Protein AF-A0A7C4YKP4-F1 (afdb_monomer_lite)

Structure (mmCIF, N/CA/C/O backbone):
data_AF-A0A7C4YKP4-F1
#
_entry.id   AF-A0A7C4YKP4-F1
#
loop_
_atom_site.group_PDB
_atom_site.id
_atom_site.type_symbol
_atom_site.label_atom_id
_atom_site.label_alt_id
_atom_site.label_comp_id
_atom_site.label_asym_id
_atom_site.label_entity_id
_atom_site.label_seq_id
_atom_site.pdbx_PDB_ins_code
_atom_site.Cartn_x
_atom_site.Cartn_y
_atom_site.Cartn_z
_atom_site.occupancy
_atom_site.B_iso_or_equiv
_atom_site.auth_seq_id
_atom_site.auth_comp_id
_atom_site.auth_asym_id
_atom_site.auth_atom_id
_atom_site.pdbx_PDB_model_num
ATOM 1 N N . MET A 1 1 ? -7.866 4.141 16.214 1.00 95.81 1 MET A N 1
ATOM 2 C CA . MET A 1 1 ? -6.811 3.166 15.803 1.00 95.81 1 MET A CA 1
ATOM 3 C C . MET A 1 1 ? -5.454 3.681 16.275 1.00 95.81 1 MET A C 1
ATOM 5 O O . MET A 1 1 ? -5.316 4.892 16.332 1.00 95.81 1 MET A O 1
ATOM 9 N N . GLN A 1 2 ? -4.471 2.840 16.615 1.00 97.44 2 GLN A N 1
ATOM 10 C CA . GLN A 1 2 ? -3.091 3.310 16.854 1.00 97.44 2 GLN A CA 1
ATOM 11 C C . GLN A 1 2 ? -2.272 3.231 15.560 1.00 97.44 2 GLN A C 1
ATOM 13 O O . GLN A 1 2 ? -2.497 2.343 14.735 1.00 97.44 2 GLN A O 1
ATOM 18 N N . TRP A 1 3 ? -1.341 4.162 15.361 1.00 98.06 3 TRP A N 1
ATOM 19 C CA . TRP A 1 3 ? -0.420 4.132 14.228 1.00 98.06 3 TRP A CA 1
ATOM 20 C C . TRP A 1 3 ? 0.921 4.770 14.572 1.00 98.06 3 TRP A C 1
ATOM 22 O O . TRP A 1 3 ? 1.048 5.578 15.491 1.00 98.06 3 TRP A O 1
ATOM 32 N N . SER A 1 4 ? 1.910 4.423 13.762 1.00 97.62 4 SER A N 1
ATOM 33 C CA . SER A 1 4 ? 3.217 5.063 13.691 1.00 97.62 4 SER A CA 1
ATOM 34 C C . SER A 1 4 ? 3.527 5.424 12.234 1.00 97.62 4 SER A C 1
ATOM 36 O O . SER A 1 4 ? 2.686 5.262 11.347 1.00 97.62 4 SER A O 1
ATOM 38 N N . CYS A 1 5 ? 4.721 5.953 11.967 1.00 98.25 5 CYS A N 1
ATOM 39 C CA . CYS A 1 5 ? 5.203 6.191 10.610 1.00 98.25 5 CYS A CA 1
ATOM 40 C C . CYS A 1 5 ? 6.390 5.279 10.299 1.00 98.25 5 CYS A C 1
ATOM 42 O O . CYS A 1 5 ? 7.234 5.024 11.160 1.00 98.25 5 CYS A O 1
ATOM 44 N N . ASP A 1 6 ? 6.485 4.817 9.054 1.00 98.00 6 ASP A N 1
ATOM 45 C CA . ASP A 1 6 ? 7.705 4.195 8.555 1.00 98.00 6 ASP A CA 1
ATOM 46 C C . ASP A 1 6 ? 8.830 5.238 8.400 1.00 98.00 6 ASP A C 1
ATOM 48 O O . ASP A 1 6 ? 8.627 6.449 8.541 1.00 98.00 6 ASP A O 1
ATOM 52 N N . ARG A 1 7 ? 10.044 4.791 8.054 1.00 97.31 7 ARG A N 1
ATOM 53 C CA . ARG A 1 7 ? 11.186 5.703 7.841 1.00 97.31 7 ARG A CA 1
ATOM 54 C C . ARG A 1 7 ? 10.997 6.683 6.673 1.00 97.31 7 ARG A C 1
ATOM 56 O O . ARG A 1 7 ? 11.810 7.589 6.492 1.00 97.31 7 ARG A O 1
ATOM 63 N N . THR A 1 8 ? 9.967 6.498 5.848 1.00 97.56 8 THR A N 1
ATOM 64 C CA . THR A 1 8 ? 9.598 7.420 4.768 1.00 97.56 8 THR A CA 1
ATOM 65 C C . THR A 1 8 ? 8.534 8.440 5.185 1.00 97.56 8 THR A C 1
ATOM 67 O O . THR A 1 8 ? 8.239 9.354 4.413 1.00 97.56 8 THR A O 1
ATOM 70 N N . GLY A 1 9 ? 8.022 8.336 6.416 1.00 98.06 9 GLY A N 1
ATOM 71 C CA . GLY A 1 9 ? 6.981 9.190 6.982 1.00 98.06 9 GLY A CA 1
ATOM 72 C C . GLY A 1 9 ? 5.574 8.803 6.527 1.00 98.06 9 GLY A C 1
ATOM 73 O O . GLY A 1 9 ? 4.697 9.663 6.474 1.00 98.06 9 GLY A O 1
ATOM 74 N N . PHE A 1 10 ? 5.352 7.549 6.130 1.00 98.44 10 PHE A N 1
ATOM 75 C CA . PHE A 1 10 ? 4.025 7.056 5.771 1.00 98.44 10 PHE A CA 1
ATOM 76 C C . PHE A 1 10 ? 3.409 6.203 6.881 1.00 98.44 10 PHE A C 1
ATOM 78 O O . PHE A 1 10 ? 4.134 5.492 7.577 1.00 98.44 10 PHE A O 1
ATOM 85 N N . PRO A 1 11 ? 2.075 6.256 7.044 1.00 98.50 11 PRO A N 1
ATOM 86 C CA . PRO A 1 11 ? 1.408 5.674 8.197 1.00 98.50 11 PRO A CA 1
ATOM 87 C C . PRO A 1 11 ? 1.410 4.145 8.167 1.00 98.50 11 PRO A C 1
ATOM 89 O O . PRO A 1 11 ? 1.108 3.507 7.151 1.00 98.50 11 PRO A O 1
ATOM 92 N N . VAL A 1 12 ? 1.687 3.576 9.334 1.00 98.69 12 VAL A N 1
ATOM 93 C CA . VAL A 1 12 ? 1.668 2.148 9.631 1.00 98.69 12 VAL A CA 1
ATOM 94 C C . VAL A 1 12 ? 0.689 1.928 10.777 1.00 98.69 12 VAL A C 1
ATOM 96 O O . VAL A 1 12 ? 0.923 2.383 11.892 1.00 98.69 12 VAL A O 1
ATOM 99 N N . LEU A 1 13 ? -0.426 1.259 10.495 1.00 98.69 13 LEU A N 1
ATOM 100 C CA . LEU A 1 13 ? -1.463 0.960 11.479 1.00 98.69 13 LEU A CA 1
ATOM 101 C C . LEU A 1 13 ? -1.030 -0.190 12.376 1.00 98.69 13 LEU A C 1
ATOM 103 O O . LEU A 1 13 ? -0.532 -1.196 11.875 1.00 98.69 13 LEU A O 1
ATOM 107 N N . GLU A 1 14 ? -1.290 -0.076 13.671 1.00 98.50 14 GLU A N 1
ATOM 108 C CA . GLU A 1 14 ? -0.999 -1.110 14.660 1.00 98.50 14 GLU A CA 1
ATOM 109 C C . GLU A 1 14 ? -2.284 -1.866 15.012 1.00 98.50 14 GLU A C 1
ATOM 111 O O . GLU A 1 14 ? -3.251 -1.304 15.523 1.00 98.50 14 GLU A O 1
ATOM 116 N N . LEU A 1 15 ? -2.301 -3.161 14.698 1.00 98.31 15 LEU A N 1
ATOM 117 C CA . LEU A 1 15 ? -3.418 -4.075 14.915 1.00 98.31 15 LEU A CA 1
ATOM 118 C C . LEU A 1 15 ? -3.051 -5.038 16.040 1.00 98.31 15 LEU A C 1
ATOM 120 O O . LEU A 1 15 ? -2.599 -6.160 15.793 1.00 98.31 15 LEU A O 1
ATOM 124 N N . SER A 1 16 ? -3.245 -4.589 17.280 1.00 97.50 16 SER A N 1
ATOM 125 C CA . SER A 1 16 ? -2.855 -5.320 18.494 1.00 97.50 16 SER A CA 1
ATOM 126 C C . SER A 1 16 ? -3.446 -6.732 18.553 1.00 97.50 16 SER A C 1
ATOM 128 O O . SER A 1 16 ? -2.725 -7.679 18.858 1.00 97.50 16 SER A O 1
ATOM 130 N N . GLU A 1 17 ? -4.708 -6.898 18.145 1.00 97.50 17 GLU A N 1
ATOM 131 C CA . GLU A 1 17 ? -5.395 -8.201 18.076 1.00 97.50 17 GLU A CA 1
ATOM 132 C C . GLU A 1 17 ? -4.707 -9.202 17.136 1.00 97.50 17 GLU A C 1
ATOM 134 O O . GLU A 1 17 ? -4.760 -10.412 17.344 1.00 97.50 17 GLU A O 1
ATOM 139 N N . LEU A 1 18 ? -4.038 -8.702 16.093 1.00 98.06 18 LEU A N 1
ATOM 140 C CA . LEU A 1 18 ? -3.292 -9.523 15.140 1.00 98.06 18 LEU A CA 1
ATOM 141 C C . LEU A 1 18 ? -1.795 -9.586 15.463 1.00 98.06 18 LEU A C 1
ATOM 143 O O . LEU A 1 18 ? -1.070 -10.311 14.785 1.00 98.06 18 LEU A O 1
ATOM 147 N N . ARG A 1 19 ? -1.322 -8.819 16.457 1.00 98.06 19 ARG A N 1
ATOM 148 C CA . ARG A 1 19 ? 0.105 -8.580 16.741 1.00 98.06 19 ARG A CA 1
ATOM 149 C C . ARG A 1 19 ? 0.883 -8.153 15.490 1.00 98.06 19 ARG A C 1
ATOM 151 O O . ARG A 1 19 ? 2.017 -8.576 15.264 1.00 98.06 19 ARG A O 1
ATOM 158 N N . LEU A 1 20 ? 0.253 -7.325 14.656 1.00 98.12 20 LEU A N 1
ATOM 159 C CA . LEU A 1 20 ? 0.797 -6.872 13.378 1.00 98.12 20 LEU A CA 1
ATOM 160 C C . LEU A 1 20 ? 0.671 -5.359 13.229 1.00 98.12 20 LEU A C 1
ATOM 162 O O . LEU A 1 20 ? -0.361 -4.772 13.523 1.00 98.12 20 LEU A O 1
ATOM 166 N N . ALA A 1 21 ? 1.712 -4.755 12.682 1.00 98.50 21 ALA A N 1
ATOM 167 C CA . ALA A 1 21 ? 1.704 -3.444 12.068 1.00 98.50 21 ALA A CA 1
ATOM 168 C C . ALA A 1 21 ? 1.554 -3.601 10.545 1.00 98.50 21 ALA A C 1
ATOM 170 O O . ALA A 1 21 ? 2.167 -4.496 9.961 1.00 98.50 21 ALA A O 1
ATOM 171 N N . VAL A 1 22 ? 0.770 -2.749 9.883 1.00 98.81 22 VAL A N 1
ATOM 172 C CA . VAL A 1 22 ? 0.543 -2.792 8.428 1.00 98.81 22 VAL A CA 1
ATOM 173 C C . VAL A 1 22 ? 0.557 -1.395 7.823 1.00 98.81 22 VAL A C 1
ATOM 175 O O . VAL A 1 22 ? -0.040 -0.473 8.370 1.00 98.81 22 VAL A O 1
ATOM 178 N N . HIS A 1 23 ? 1.219 -1.220 6.679 1.00 98.75 23 HIS A N 1
ATOM 179 C CA . HIS A 1 23 ? 1.130 0.037 5.931 1.00 98.75 23 HIS A CA 1
ATOM 180 C C . HIS A 1 23 ? -0.330 0.353 5.592 1.00 98.75 23 HIS A C 1
ATOM 182 O O . HIS A 1 23 ? -1.050 -0.510 5.078 1.00 98.75 23 HIS A O 1
ATOM 188 N N . LEU A 1 24 ? -0.753 1.594 5.857 1.00 98.69 24 LEU A N 1
ATOM 189 C CA . LEU A 1 24 ? -2.122 2.025 5.576 1.00 98.69 24 LEU A CA 1
ATOM 190 C C . LEU A 1 24 ? -2.448 1.838 4.089 1.00 98.69 24 LEU A C 1
ATOM 192 O O . LEU A 1 24 ? -3.444 1.209 3.759 1.00 98.69 24 LEU A O 1
ATOM 196 N N . TRP A 1 25 ? -1.575 2.297 3.193 1.00 98.50 25 TRP A N 1
ATOM 197 C CA . TRP A 1 25 ? -1.739 2.145 1.744 1.00 98.50 25 TRP A CA 1
ATOM 198 C C . TRP A 1 25 ? -0.715 1.168 1.155 1.00 98.50 25 TRP A C 1
ATOM 200 O O . TRP A 1 25 ? 0.324 0.913 1.776 1.00 98.50 25 TRP A O 1
ATOM 210 N N . PRO A 1 26 ? -0.949 0.664 -0.072 1.00 98.44 26 PRO A N 1
ATOM 211 C CA . PRO A 1 26 ? 0.128 0.129 -0.894 1.00 98.44 26 PRO A CA 1
ATOM 212 C C . PRO A 1 26 ? 1.290 1.119 -0.992 1.00 98.44 26 PRO A C 1
ATOM 214 O O . PRO A 1 26 ? 1.094 2.334 -0.921 1.00 98.44 26 PRO A O 1
ATOM 217 N N . VAL A 1 27 ? 2.502 0.599 -1.169 1.00 98.38 27 VAL A N 1
ATOM 218 C CA . VAL A 1 27 ? 3.712 1.418 -1.239 1.00 98.38 27 VAL A CA 1
ATOM 219 C C . VAL A 1 27 ? 3.578 2.458 -2.352 1.00 98.38 27 VAL A C 1
ATOM 221 O O . VAL A 1 27 ? 3.305 2.128 -3.506 1.00 98.38 27 VAL A O 1
ATOM 224 N N . CYS A 1 28 ? 3.755 3.733 -2.013 1.00 97.44 28 CYS A N 1
ATOM 225 C CA . CYS A 1 28 ? 3.621 4.830 -2.972 1.00 97.44 28 CYS A CA 1
ATOM 226 C C . CYS A 1 28 ? 4.927 5.076 -3.738 1.00 97.44 28 CYS A C 1
ATOM 228 O O . CYS A 1 28 ? 6.016 4.879 -3.200 1.00 97.44 28 CYS A O 1
ATOM 230 N N . LYS A 1 29 ? 4.844 5.589 -4.973 1.00 95.75 29 LYS A N 1
ATOM 231 C CA . LYS A 1 29 ? 6.022 5.938 -5.790 1.00 95.75 29 LYS A CA 1
ATOM 232 C C . LYS A 1 29 ? 7.022 6.825 -5.033 1.00 95.75 29 LYS A C 1
ATOM 234 O O . LYS A 1 29 ? 8.184 6.441 -5.005 1.00 95.75 29 LYS A O 1
ATOM 239 N N . PRO A 1 30 ? 6.619 7.893 -4.310 1.00 95.12 30 PRO A N 1
ATOM 240 C CA . PRO A 1 30 ? 7.572 8.686 -3.531 1.00 95.12 30 PRO A CA 1
ATOM 241 C C . PRO A 1 30 ? 8.220 7.941 -2.356 1.00 95.12 30 PRO A C 1
ATOM 243 O O . PRO A 1 30 ? 9.328 8.293 -1.963 1.00 95.12 30 PRO A O 1
ATOM 246 N N . GLN A 1 31 ? 7.557 6.929 -1.776 1.00 95.81 31 GLN A N 1
ATOM 247 C CA . GLN A 1 31 ? 8.210 6.059 -0.785 1.00 95.81 31 GLN A CA 1
ATOM 248 C C . GLN A 1 31 ? 9.317 5.251 -1.462 1.00 95.81 31 GLN A C 1
ATOM 250 O O . GLN A 1 31 ? 10.438 5.184 -0.968 1.00 95.81 31 GLN A O 1
ATOM 255 N N . PHE A 1 32 ? 8.994 4.661 -2.614 1.00 95.62 32 PHE A N 1
ATOM 256 C CA . PHE A 1 32 ? 9.900 3.807 -3.368 1.00 95.62 32 PHE A CA 1
ATOM 257 C C . PHE A 1 32 ? 11.074 4.588 -3.974 1.00 95.62 32 PHE A C 1
ATOM 259 O O . PHE A 1 32 ? 12.200 4.110 -3.988 1.00 95.62 32 PHE A O 1
ATOM 266 N N . GLU A 1 33 ? 10.855 5.825 -4.411 1.00 94.25 33 GLU A N 1
ATOM 267 C CA . GLU A 1 33 ? 11.907 6.704 -4.936 1.00 94.25 33 GLU A CA 1
ATOM 268 C C . GLU A 1 33 ? 12.978 7.030 -3.887 1.00 94.25 33 GLU A C 1
ATOM 270 O O . GLU A 1 33 ? 14.145 7.173 -4.240 1.00 94.25 33 GLU A O 1
ATOM 275 N N . ARG A 1 34 ? 12.629 7.067 -2.593 1.00 94.88 34 ARG A N 1
ATOM 276 C CA . ARG A 1 34 ? 13.631 7.190 -1.520 1.00 94.88 34 ARG A CA 1
ATOM 277 C C . ARG A 1 34 ? 14.539 5.967 -1.431 1.00 94.88 34 ARG A C 1
ATOM 279 O O . ARG A 1 34 ? 15.720 6.129 -1.162 1.00 94.88 34 ARG A O 1
ATOM 286 N N . TYR A 1 35 ? 14.002 4.773 -1.677 1.00 94.81 35 TYR A N 1
ATOM 287 C CA . TYR A 1 35 ? 14.803 3.552 -1.775 1.00 94.81 35 TYR A CA 1
ATOM 288 C C . TYR A 1 35 ? 15.716 3.574 -3.007 1.00 94.81 35 TYR A C 1
ATOM 290 O O . TYR A 1 35 ? 16.870 3.168 -2.924 1.00 94.81 35 TYR A O 1
ATOM 298 N N . LEU A 1 36 ? 15.228 4.094 -4.137 1.00 93.00 36 LEU A N 1
ATOM 299 C CA . LEU A 1 36 ? 16.025 4.226 -5.362 1.00 93.00 36 LEU A CA 1
ATOM 300 C C . LEU A 1 36 ? 17.167 5.237 -5.244 1.00 93.00 36 LEU A C 1
ATOM 302 O O . LEU A 1 36 ? 18.173 5.083 -5.925 1.00 93.00 36 LEU A O 1
ATOM 306 N N . ALA A 1 37 ? 17.017 6.251 -4.392 1.00 93.25 37 ALA A N 1
ATOM 307 C CA . ALA A 1 37 ? 18.052 7.250 -4.144 1.00 93.25 37 ALA A CA 1
ATOM 308 C C . ALA A 1 37 ? 19.245 6.712 -3.326 1.00 93.25 37 ALA A C 1
ATOM 310 O O . ALA A 1 37 ? 20.231 7.425 -3.147 1.00 93.25 37 ALA A O 1
ATOM 311 N N . GLU A 1 38 ? 19.169 5.481 -2.811 1.00 91.44 38 GLU A N 1
ATOM 312 C CA . GLU A 1 38 ? 20.273 4.852 -2.087 1.00 91.44 38 GLU A CA 1
ATOM 313 C C . GLU A 1 38 ? 21.372 4.369 -3.049 1.00 91.44 38 GLU A C 1
ATOM 315 O O . GLU A 1 38 ? 21.059 3.841 -4.119 1.00 91.44 38 GLU A O 1
ATOM 320 N N . PRO A 1 39 ? 22.660 4.422 -2.655 1.00 87.12 39 PRO A N 1
ATOM 321 C CA . PRO A 1 39 ? 23.782 4.034 -3.520 1.00 87.12 39 PRO A CA 1
ATOM 322 C C . PRO A 1 39 ? 23.706 2.612 -4.102 1.00 87.12 39 PRO A C 1
ATOM 324 O O . PRO A 1 39 ? 24.273 2.348 -5.156 1.00 87.12 39 PRO A O 1
ATOM 327 N N . ASN A 1 40 ? 23.010 1.698 -3.419 1.00 83.00 40 ASN A N 1
ATOM 328 C CA . ASN A 1 40 ? 22.870 0.288 -3.802 1.00 83.00 40 ASN A CA 1
ATOM 329 C C . ASN A 1 40 ? 21.469 -0.045 -4.353 1.00 83.00 40 ASN A C 1
ATOM 331 O O . ASN A 1 40 ? 21.019 -1.191 -4.259 1.00 83.00 40 ASN A O 1
ATOM 335 N N . GLY A 1 41 ? 20.743 0.955 -4.860 1.00 84.00 41 GLY A N 1
ATOM 336 C CA . GLY A 1 41 ? 19.462 0.752 -5.529 1.00 84.00 41 GLY A CA 1
ATOM 337 C C . GLY A 1 41 ? 19.591 -0.055 -6.834 1.00 84.00 41 GLY A C 1
ATOM 338 O O . GLY A 1 41 ? 20.688 -0.251 -7.354 1.00 84.00 41 GLY A O 1
ATOM 339 N N . PRO A 1 42 ? 18.470 -0.516 -7.412 1.00 84.38 42 PRO A N 1
ATOM 340 C CA . PRO A 1 42 ? 18.454 -1.311 -8.645 1.00 84.38 42 PRO A CA 1
ATOM 341 C C . PRO A 1 42 ? 18.895 -0.551 -9.918 1.00 84.38 42 PRO A C 1
ATOM 343 O O . PRO A 1 42 ? 19.026 -1.170 -10.973 1.00 84.38 42 PRO A O 1
ATOM 346 N N . GLY A 1 43 ? 19.145 0.761 -9.827 1.00 87.75 43 GLY A N 1
ATOM 347 C CA . GLY A 1 43 ? 19.670 1.601 -10.910 1.00 87.75 43 GLY A CA 1
ATOM 348 C C . GLY A 1 43 ? 18.617 2.138 -11.889 1.00 87.75 43 GLY A C 1
ATOM 349 O O . GLY A 1 43 ? 17.450 1.739 -11.874 1.00 87.75 43 GLY A O 1
ATOM 350 N N . ASP A 1 44 ? 19.047 3.052 -12.762 1.00 88.62 44 ASP A N 1
ATOM 351 C CA . ASP A 1 44 ? 18.160 3.811 -13.655 1.00 88.62 44 ASP A CA 1
ATOM 352 C C . ASP A 1 44 ? 17.478 2.935 -14.711 1.00 88.62 44 ASP A C 1
ATOM 354 O O . ASP A 1 44 ? 16.269 3.032 -14.902 1.00 88.62 44 ASP A O 1
ATOM 358 N N . THR A 1 45 ? 18.207 2.003 -15.336 1.00 92.44 45 THR A N 1
ATOM 359 C CA . THR A 1 45 ? 17.645 1.097 -16.356 1.00 92.44 45 THR A CA 1
ATOM 360 C C . THR A 1 45 ? 16.494 0.254 -15.806 1.00 92.44 45 THR A C 1
ATOM 362 O O . THR A 1 45 ? 15.489 0.031 -16.481 1.00 92.44 45 THR A O 1
ATOM 365 N N . TRP A 1 46 ? 16.616 -0.215 -14.563 1.00 93.81 46 TRP A N 1
ATOM 366 C CA . TRP A 1 46 ? 15.535 -0.934 -13.894 1.00 93.81 46 TRP A CA 1
ATOM 367 C C . TRP A 1 46 ? 14.307 -0.038 -13.715 1.00 93.81 46 TRP A C 1
ATOM 369 O O . TRP A 1 46 ? 13.170 -0.466 -13.934 1.00 93.81 46 TRP A O 1
ATOM 379 N N . TYR A 1 47 ? 14.536 1.218 -13.342 1.00 90.69 47 TYR A N 1
ATOM 380 C CA . TYR A 1 47 ? 13.466 2.162 -13.085 1.00 90.69 47 TYR A CA 1
ATOM 381 C C . TYR A 1 47 ? 12.750 2.589 -14.369 1.00 90.69 47 TYR A C 1
ATOM 383 O O . TYR A 1 47 ? 11.523 2.650 -14.392 1.00 90.69 47 TYR A O 1
ATOM 391 N N . GLU A 1 48 ? 13.478 2.773 -15.467 1.00 92.88 48 GLU A N 1
ATOM 392 C CA . GLU A 1 48 ? 12.907 3.009 -16.795 1.00 92.88 48 GLU A CA 1
ATOM 393 C C . GLU A 1 48 ? 11.970 1.872 -17.226 1.00 92.88 48 GLU A C 1
ATOM 395 O O . GLU A 1 48 ? 10.862 2.132 -17.697 1.00 92.88 48 GLU A O 1
ATOM 400 N N . GLN A 1 49 ? 12.350 0.609 -16.993 1.00 94.69 49 GLN A N 1
ATOM 401 C CA . GLN A 1 49 ? 11.483 -0.544 -17.275 1.00 94.69 49 GLN A CA 1
ATOM 402 C C . GLN A 1 49 ? 10.199 -0.527 -16.440 1.00 94.69 49 GLN A C 1
ATOM 404 O O . GLN A 1 49 ? 9.135 -0.923 -16.921 1.00 94.69 49 GLN A O 1
ATOM 409 N N . LEU A 1 50 ? 10.287 -0.089 -15.182 1.00 94.44 50 LEU A N 1
ATOM 410 C CA . LEU A 1 50 ? 9.118 0.072 -14.327 1.00 94.44 50 LEU A CA 1
ATOM 411 C C . LEU A 1 50 ? 8.203 1.186 -14.859 1.00 94.44 50 LEU A C 1
ATOM 413 O O . LEU A 1 50 ? 6.993 0.985 -14.982 1.00 94.44 50 LEU A O 1
ATOM 417 N N . LEU A 1 51 ? 8.776 2.337 -15.222 1.00 93.81 51 LEU A N 1
ATOM 418 C CA . LEU A 1 51 ? 8.036 3.490 -15.737 1.00 93.81 51 LEU A CA 1
ATOM 419 C C . LEU A 1 51 ? 7.416 3.247 -17.114 1.00 93.81 51 LEU A C 1
ATOM 421 O O . LEU A 1 51 ? 6.350 3.794 -17.389 1.00 93.81 51 LEU A O 1
ATOM 425 N N . ALA A 1 52 ? 8.016 2.392 -17.943 1.00 95.69 52 ALA A N 1
ATOM 426 C CA . ALA A 1 52 ? 7.427 1.959 -19.208 1.00 95.69 52 ALA A CA 1
ATOM 427 C C . ALA A 1 52 ? 6.091 1.214 -19.010 1.00 95.69 52 ALA A C 1
ATOM 429 O O . ALA A 1 52 ? 5.221 1.252 -19.877 1.00 95.69 52 ALA A O 1
ATOM 430 N N . VAL A 1 53 ? 5.910 0.551 -17.862 1.00 95.38 53 VAL A N 1
ATOM 431 C CA . VAL A 1 53 ? 4.688 -0.195 -17.520 1.00 95.38 53 VAL A CA 1
ATOM 432 C C . VAL A 1 53 ? 3.713 0.653 -16.706 1.00 95.38 53 VAL A C 1
ATOM 434 O O . VAL A 1 53 ? 2.498 0.565 -16.903 1.00 95.38 53 VAL A O 1
ATOM 437 N N . TRP A 1 54 ? 4.230 1.466 -15.784 1.00 96.00 54 TRP A N 1
ATOM 438 C CA . TRP A 1 54 ? 3.430 2.315 -14.907 1.00 96.00 54 TRP A CA 1
ATOM 439 C C . TRP A 1 54 ? 4.043 3.719 -14.767 1.00 96.00 54 TRP A C 1
ATOM 441 O O . TRP A 1 54 ? 4.767 3.984 -13.800 1.00 96.00 54 TRP A O 1
ATOM 451 N N . PRO A 1 55 ? 3.749 4.634 -15.716 1.00 94.69 55 PRO A N 1
ATOM 452 C CA . PRO A 1 55 ? 4.384 5.948 -15.795 1.00 94.69 55 PRO A CA 1
ATOM 453 C C . PRO A 1 55 ? 4.237 6.787 -14.526 1.00 94.69 55 PRO A C 1
ATOM 455 O O . PRO A 1 55 ? 3.291 6.637 -13.744 1.00 94.69 55 PRO A O 1
ATOM 458 N N . ARG A 1 56 ? 5.171 7.718 -14.319 1.00 93.06 56 ARG A N 1
ATOM 459 C CA . ARG A 1 56 ? 5.079 8.714 -13.244 1.00 93.06 56 ARG A CA 1
ATOM 460 C C . ARG A 1 56 ? 3.826 9.569 -13.421 1.00 93.06 56 ARG A C 1
ATOM 462 O O . ARG A 1 56 ? 3.515 10.010 -14.522 1.00 93.06 56 ARG A O 1
ATOM 469 N N . ALA A 1 57 ? 3.164 9.851 -12.308 1.00 92.06 57 ALA A N 1
ATOM 470 C CA . ALA A 1 57 ? 2.097 10.833 -12.240 1.00 92.06 57 ALA A CA 1
ATOM 471 C C . ALA A 1 57 ? 2.426 11.835 -11.134 1.00 92.06 57 ALA A C 1
ATOM 473 O O . ALA A 1 57 ? 2.884 11.454 -10.055 1.00 92.06 57 ALA A O 1
ATOM 474 N N . SER A 1 58 ? 2.208 13.120 -11.406 1.00 91.62 58 SER A N 1
ATOM 475 C CA . SER A 1 58 ? 2.371 14.162 -10.395 1.00 91.62 58 SER A CA 1
ATOM 476 C C . S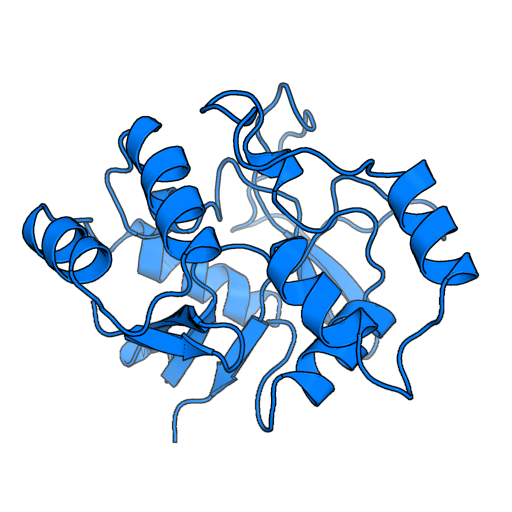ER A 1 58 ? 1.266 14.036 -9.351 1.00 91.62 58 SER A C 1
ATOM 478 O O . SER A 1 58 ? 0.092 14.102 -9.706 1.00 91.62 58 SER A O 1
ATOM 480 N N . LEU A 1 59 ? 1.625 13.937 -8.065 1.00 88.69 59 LEU A N 1
ATOM 481 C CA . LEU A 1 59 ? 0.661 13.917 -6.952 1.00 88.69 59 LEU A CA 1
ATOM 482 C C . LEU A 1 59 ? -0.265 15.146 -6.919 1.00 88.69 59 LEU A C 1
ATOM 484 O O . LEU A 1 59 ? -1.348 15.091 -6.333 1.00 88.69 59 LEU A O 1
ATOM 488 N N . MET A 1 60 ? 0.161 16.260 -7.520 1.00 90.00 60 MET A N 1
ATOM 489 C CA . MET A 1 60 ? -0.647 17.477 -7.617 1.00 90.00 60 MET A CA 1
ATOM 490 C C . MET A 1 60 ? -1.783 17.343 -8.635 1.00 90.00 60 MET A C 1
ATOM 492 O O . MET A 1 60 ? -2.809 17.991 -8.469 1.00 90.00 60 MET A O 1
ATOM 496 N N . ASN A 1 61 ? -1.615 16.475 -9.635 1.00 93.12 61 ASN A N 1
ATOM 497 C CA . ASN A 1 61 ? -2.573 16.268 -10.722 1.00 93.12 61 ASN A CA 1
ATOM 498 C C . ASN A 1 61 ? -3.472 15.048 -10.489 1.00 93.12 61 ASN A C 1
ATOM 500 O O . ASN A 1 61 ? -4.303 14.742 -11.335 1.00 93.12 61 ASN A O 1
ATOM 504 N N . LEU A 1 62 ? -3.273 14.320 -9.386 1.00 93.88 62 LEU A N 1
ATOM 505 C CA . LEU A 1 62 ? -4.126 13.193 -9.038 1.00 93.88 62 LEU A CA 1
ATOM 506 C C . LEU A 1 62 ? -5.428 13.671 -8.408 1.00 93.88 62 LEU A C 1
ATOM 508 O O . LEU A 1 62 ? -5.443 14.636 -7.639 1.00 93.88 62 LEU A O 1
ATOM 512 N N . ASP A 1 63 ? -6.482 12.915 -8.683 1.00 94.62 63 ASP A N 1
ATOM 513 C CA . ASP A 1 63 ? -7.802 13.064 -8.094 1.00 94.62 63 ASP A CA 1
ATOM 514 C C . ASP A 1 63 ? -8.337 11.713 -7.583 1.00 94.62 63 ASP A C 1
ATOM 516 O O . ASP A 1 63 ? -7.643 10.688 -7.565 1.00 94.62 63 ASP A O 1
ATOM 520 N N . SER A 1 64 ? -9.600 11.714 -7.161 1.00 92.06 64 SER A N 1
ATOM 521 C CA . SER A 1 64 ? -10.311 10.521 -6.708 1.00 92.06 64 SER A CA 1
ATOM 522 C C . SER A 1 64 ? -10.494 9.458 -7.799 1.00 92.06 64 SER A C 1
ATOM 524 O O . SER A 1 64 ? -10.765 8.307 -7.469 1.00 92.06 64 SER A O 1
ATOM 526 N N . GLN A 1 65 ? -10.333 9.776 -9.084 1.00 93.31 65 GLN A N 1
ATOM 527 C CA . GLN A 1 65 ? -10.437 8.836 -10.203 1.00 93.31 65 GLN A CA 1
ATOM 528 C C . GLN A 1 65 ? -9.090 8.234 -10.601 1.00 93.31 65 GLN A C 1
ATOM 530 O O . GLN A 1 65 ? -9.079 7.128 -11.131 1.00 93.31 65 GLN A O 1
ATOM 535 N N . THR A 1 66 ? -7.966 8.878 -10.279 1.00 94.88 66 THR A N 1
ATOM 536 C CA . THR A 1 66 ? -6.634 8.426 -10.721 1.00 94.88 66 THR A CA 1
ATOM 537 C C . THR A 1 66 ? -5.633 8.138 -9.597 1.00 94.88 66 THR A C 1
ATOM 539 O O . THR A 1 66 ? -4.445 7.954 -9.886 1.00 94.88 66 THR A O 1
ATOM 542 N N . TYR A 1 67 ? -6.047 8.130 -8.324 1.00 95.44 67 TYR A N 1
ATOM 543 C CA . TYR A 1 67 ? -5.134 8.017 -7.173 1.00 95.44 67 TYR A CA 1
ATOM 544 C C . TYR A 1 67 ? -4.228 6.775 -7.188 1.00 95.44 67 TYR A C 1
ATOM 546 O O . TYR A 1 67 ? -3.138 6.830 -6.623 1.00 95.44 67 TYR A O 1
ATOM 554 N N . GLU A 1 68 ? -4.602 5.674 -7.849 1.00 96.44 68 GLU A N 1
ATOM 555 C CA . GLU A 1 68 ? -3.762 4.471 -7.979 1.00 96.44 68 GLU A CA 1
ATOM 556 C C . GLU A 1 68 ? -2.429 4.791 -8.663 1.00 96.44 68 GLU A C 1
ATOM 558 O O . GLU A 1 68 ? -1.420 4.128 -8.434 1.00 96.44 68 GLU A O 1
ATOM 563 N N . SER A 1 69 ? -2.383 5.860 -9.462 1.00 95.94 69 SER A N 1
ATOM 564 C CA . SER A 1 69 ? -1.154 6.337 -10.099 1.00 95.94 69 SER A CA 1
ATOM 565 C C . SER A 1 69 ? -0.119 6.862 -9.097 1.00 95.94 69 SER A C 1
ATOM 567 O O . SER A 1 69 ? 1.061 6.944 -9.456 1.00 95.94 69 SER A O 1
ATOM 569 N N . ALA A 1 70 ? -0.518 7.167 -7.853 1.00 96.31 70 ALA A N 1
ATOM 570 C CA . ALA A 1 70 ? 0.396 7.451 -6.742 1.00 96.31 70 ALA A CA 1
ATOM 571 C C . ALA A 1 70 ? 1.128 6.197 -6.246 1.00 96.31 70 ALA A C 1
ATOM 573 O O . ALA A 1 70 ? 2.226 6.305 -5.697 1.00 96.31 70 ALA A O 1
ATOM 574 N N . MET A 1 71 ? 0.521 5.022 -6.411 1.00 97.06 71 MET A N 1
ATOM 575 C CA . MET A 1 71 ? 1.033 3.753 -5.910 1.00 97.06 71 MET A CA 1
ATOM 576 C C . MET A 1 71 ? 2.062 3.153 -6.864 1.00 97.06 71 MET A C 1
ATOM 578 O O . MET A 1 71 ? 2.040 3.386 -8.080 1.00 97.06 71 MET A O 1
ATOM 582 N N . ILE A 1 72 ? 2.986 2.373 -6.307 1.00 96.81 72 ILE A N 1
ATOM 583 C CA . ILE A 1 72 ? 3.929 1.584 -7.089 1.00 96.81 72 ILE A CA 1
ATOM 584 C C . ILE A 1 72 ? 3.189 0.401 -7.725 1.00 96.81 72 ILE A C 1
ATOM 586 O O . ILE A 1 72 ? 2.462 -0.333 -7.060 1.00 96.81 72 ILE A O 1
ATOM 590 N N . GLY A 1 73 ? 3.376 0.226 -9.029 1.00 97.12 73 GLY A N 1
ATOM 591 C CA . GLY A 1 73 ? 2.757 -0.827 -9.828 1.00 97.12 73 GLY A CA 1
ATOM 592 C C . GLY A 1 73 ? 3.783 -1.439 -10.772 1.00 97.12 73 GLY A C 1
ATOM 593 O O . GLY A 1 73 ? 4.792 -0.804 -11.068 1.00 97.12 73 GLY A O 1
ATOM 594 N N . GLY A 1 74 ? 3.564 -2.672 -11.233 1.00 96.88 74 GLY A N 1
ATOM 595 C CA . GLY A 1 74 ? 4.539 -3.376 -12.079 1.00 96.88 74 GLY A CA 1
ATOM 596 C C . GLY A 1 74 ? 5.775 -3.874 -11.325 1.00 96.88 74 GLY A C 1
ATOM 597 O O . GLY A 1 74 ? 6.766 -4.258 -11.949 1.00 96.88 74 GLY A O 1
ATOM 598 N N . ILE A 1 75 ? 5.719 -3.870 -9.995 1.00 97.06 75 ILE A N 1
ATOM 599 C CA . ILE A 1 75 ? 6.780 -4.361 -9.119 1.00 97.06 75 ILE A CA 1
ATOM 600 C C . ILE A 1 75 ? 6.756 -5.892 -9.070 1.00 97.06 75 ILE A C 1
ATOM 602 O O . ILE A 1 75 ? 5.691 -6.510 -9.117 1.00 97.06 75 ILE A O 1
ATOM 606 N N . GLN A 1 76 ? 7.921 -6.520 -8.974 1.00 97.12 76 GLN A N 1
ATOM 607 C CA . GLN A 1 76 ? 8.066 -7.961 -8.788 1.00 97.12 76 GLN A CA 1
ATOM 608 C C . GLN A 1 76 ? 8.217 -8.309 -7.297 1.00 97.12 76 GLN A C 1
ATOM 610 O O . GLN A 1 76 ? 8.720 -7.491 -6.522 1.00 97.12 76 GLN A O 1
ATOM 615 N N . PRO A 1 77 ? 7.867 -9.537 -6.867 1.00 97.75 77 PRO A N 1
ATOM 616 C CA . PRO A 1 77 ? 7.985 -9.932 -5.463 1.00 97.75 77 PRO A CA 1
ATOM 617 C C . PRO A 1 77 ? 9.391 -9.766 -4.874 1.00 97.75 77 PRO A C 1
ATOM 619 O O . PRO A 1 77 ? 9.530 -9.281 -3.755 1.00 97.75 77 PRO A O 1
ATOM 622 N N . ALA A 1 78 ? 10.438 -10.110 -5.631 1.00 96.88 78 ALA A N 1
ATOM 623 C CA . ALA A 1 78 ? 11.823 -9.964 -5.179 1.00 96.88 78 ALA A CA 1
ATOM 624 C C . ALA A 1 78 ? 12.204 -8.493 -4.914 1.00 96.88 78 ALA A C 1
ATOM 626 O O . ALA A 1 78 ? 12.933 -8.197 -3.970 1.00 96.88 78 ALA A O 1
ATOM 627 N N . GLU A 1 79 ? 11.666 -7.566 -5.706 1.00 97.25 79 GLU A N 1
ATOM 628 C CA . GLU A 1 79 ? 11.903 -6.125 -5.577 1.00 97.25 79 GLU A CA 1
ATOM 629 C C . GLU A 1 79 ? 11.153 -5.559 -4.365 1.00 97.25 79 GLU A C 1
ATOM 631 O O . GLU A 1 79 ? 11.717 -4.801 -3.579 1.00 97.25 79 GLU A O 1
ATOM 636 N N . ALA A 1 80 ? 9.908 -5.999 -4.153 1.00 97.94 80 ALA A N 1
ATOM 637 C CA . ALA A 1 80 ? 9.140 -5.666 -2.957 1.00 97.94 80 ALA A CA 1
ATOM 638 C C . ALA A 1 80 ? 9.824 -6.176 -1.674 1.00 97.94 80 ALA A C 1
ATOM 640 O O . ALA A 1 80 ? 9.866 -5.473 -0.664 1.00 97.94 80 ALA A O 1
ATOM 641 N N . GLN A 1 81 ? 10.419 -7.372 -1.716 1.00 97.81 81 GLN A N 1
ATOM 642 C CA . GLN A 1 81 ? 11.211 -7.916 -0.610 1.00 97.81 81 GLN A CA 1
ATOM 643 C C . GLN A 1 81 ? 12.509 -7.135 -0.372 1.00 97.81 81 GLN A C 1
ATOM 645 O O . GLN A 1 81 ? 12.893 -6.934 0.780 1.00 97.81 81 GLN A O 1
ATOM 650 N N . ALA A 1 82 ? 13.192 -6.691 -1.431 1.00 97.06 82 ALA A N 1
ATOM 651 C CA . ALA A 1 82 ? 14.373 -5.839 -1.304 1.00 97.06 82 ALA A CA 1
ATOM 652 C C . ALA A 1 82 ? 14.020 -4.493 -0.651 1.00 97.06 82 ALA A C 1
ATOM 654 O O . ALA A 1 82 ? 14.686 -4.081 0.300 1.00 97.06 82 ALA A O 1
ATOM 655 N N . PHE A 1 83 ? 12.915 -3.873 -1.078 1.00 97.50 83 PHE A N 1
ATOM 656 C CA . PHE A 1 83 ? 12.382 -2.664 -0.452 1.00 97.50 83 PHE A CA 1
ATOM 657 C C . PHE A 1 83 ? 12.023 -2.891 1.025 1.00 97.50 83 PHE A C 1
ATOM 659 O O . PHE A 1 83 ? 12.391 -2.083 1.874 1.00 97.50 83 PHE A O 1
ATOM 666 N N . ALA A 1 84 ? 11.372 -4.011 1.364 1.00 98.12 84 ALA A N 1
ATOM 667 C CA . ALA A 1 84 ? 11.031 -4.343 2.750 1.00 98.12 84 ALA A CA 1
ATOM 668 C C . ALA A 1 84 ? 12.270 -4.423 3.657 1.00 98.12 84 ALA A C 1
ATOM 670 O O . ALA A 1 84 ? 12.273 -3.859 4.748 1.00 98.12 84 ALA A O 1
ATOM 671 N N . LYS 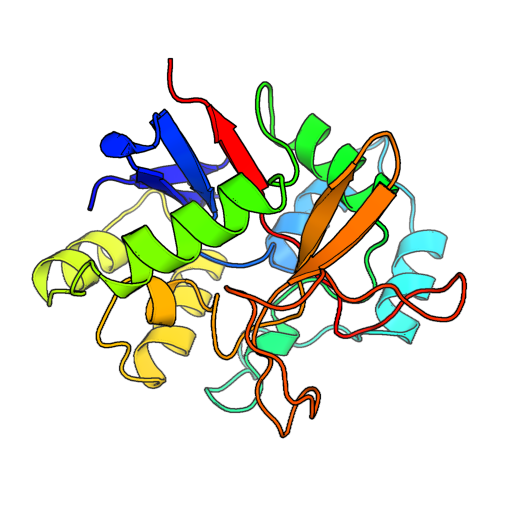A 1 85 ? 13.349 -5.057 3.175 1.00 97.12 85 LYS A N 1
ATOM 672 C CA . LYS A 1 85 ? 14.630 -5.125 3.897 1.00 97.12 85 LYS A CA 1
ATOM 673 C C . LYS A 1 85 ? 15.249 -3.743 4.106 1.00 97.12 85 LYS A C 1
ATOM 675 O O . LYS A 1 85 ? 15.767 -3.477 5.185 1.00 97.12 85 LYS A O 1
ATOM 680 N N . TRP A 1 86 ? 15.198 -2.877 3.093 1.00 96.88 86 TRP A N 1
ATOM 681 C CA . TRP A 1 86 ? 15.687 -1.500 3.206 1.00 96.88 86 TRP A CA 1
ATOM 682 C C . TRP A 1 86 ? 14.866 -0.667 4.199 1.00 96.88 86 TRP A C 1
ATOM 684 O O . TRP A 1 86 ? 15.422 0.161 4.929 1.00 96.88 86 TRP A O 1
ATOM 694 N N . LEU A 1 87 ? 13.550 -0.885 4.250 1.00 97.06 87 LEU A N 1
ATOM 695 C CA . LEU A 1 87 ? 12.662 -0.124 5.121 1.00 97.06 87 LEU A CA 1
ATOM 696 C C . LEU A 1 87 ? 12.985 -0.343 6.606 1.00 97.06 87 LEU A C 1
ATOM 698 O O . LEU A 1 87 ? 12.880 0.588 7.403 1.00 97.06 87 LEU A O 1
ATOM 702 N N . GLY A 1 88 ? 13.425 -1.548 6.968 1.00 96.06 88 GLY A N 1
ATOM 703 C CA . GLY A 1 88 ? 13.946 -1.858 8.293 1.00 96.06 88 GLY A CA 1
ATOM 704 C C . GLY A 1 88 ? 13.688 -3.300 8.712 1.00 96.06 88 GLY A C 1
ATOM 705 O O . GLY A 1 88 ? 13.009 -4.068 8.029 1.00 96.06 88 GLY A O 1
ATOM 706 N N . MET A 1 89 ? 14.222 -3.675 9.875 1.00 93.62 89 MET A N 1
ATOM 707 C CA . MET A 1 89 ? 14.019 -5.017 10.418 1.00 93.62 89 MET A CA 1
ATOM 708 C C . MET A 1 89 ? 12.534 -5.304 10.680 1.00 93.62 89 MET A C 1
ATOM 710 O O . MET A 1 89 ? 11.794 -4.466 11.197 1.00 93.62 89 MET A O 1
ATOM 714 N N . GLY A 1 90 ? 12.118 -6.524 10.342 1.00 96.12 90 GLY A N 1
ATOM 715 C CA . GLY A 1 90 ? 10.781 -7.048 10.620 1.00 96.12 90 GLY A CA 1
ATOM 716 C C . GLY A 1 90 ? 9.718 -6.740 9.563 1.00 96.12 90 GLY A C 1
ATOM 717 O O . GLY A 1 90 ? 8.676 -7.390 9.589 1.00 96.12 90 GLY A O 1
ATOM 718 N N . PHE A 1 91 ? 9.959 -5.818 8.626 1.00 98.38 91 PHE A N 1
ATOM 719 C CA . PHE A 1 91 ? 9.034 -5.592 7.515 1.00 98.38 91 PHE A CA 1
ATOM 720 C C . PHE A 1 91 ? 9.095 -6.729 6.491 1.00 98.38 91 PHE A C 1
ATOM 722 O O . PHE A 1 91 ? 10.172 -7.184 6.101 1.00 98.38 91 PHE A O 1
ATOM 729 N N . ASN A 1 92 ? 7.931 -7.182 6.027 1.00 98.50 92 ASN A N 1
ATOM 730 C CA . ASN A 1 92 ? 7.814 -8.223 5.011 1.00 98.50 92 ASN A CA 1
ATOM 731 C C . ASN A 1 92 ? 6.512 -8.083 4.210 1.00 98.50 92 ASN A C 1
ATOM 733 O O . ASN A 1 92 ? 5.587 -7.375 4.613 1.00 98.50 92 ASN A O 1
ATOM 737 N N . LEU A 1 93 ? 6.428 -8.790 3.083 1.00 98.62 93 LEU A N 1
ATOM 738 C CA . LEU A 1 93 ? 5.155 -9.024 2.409 1.00 98.62 93 LEU A CA 1
ATOM 739 C C . LEU A 1 93 ? 4.238 -9.854 3.323 1.00 98.62 93 LEU A C 1
ATOM 741 O O . LEU A 1 93 ? 4.713 -10.807 3.953 1.00 98.62 93 LEU A O 1
ATOM 745 N N . PRO A 1 94 ? 2.934 -9.544 3.395 1.00 98.69 94 PRO A N 1
ATOM 746 C CA . PRO A 1 94 ? 2.004 -10.354 4.164 1.00 98.69 94 PRO A CA 1
ATOM 747 C C . PRO A 1 94 ? 1.854 -11.747 3.547 1.00 98.69 94 PRO A C 1
ATOM 749 O O . PRO A 1 94 ? 1.913 -11.931 2.328 1.00 98.69 94 PRO A O 1
ATOM 752 N N . THR A 1 95 ? 1.606 -12.748 4.388 1.00 98.69 95 THR A N 1
ATOM 753 C CA . THR A 1 95 ? 1.048 -14.019 3.914 1.00 98.69 95 THR A CA 1
ATOM 754 C C . THR A 1 95 ? -0.399 -13.816 3.472 1.00 98.69 95 THR A C 1
ATOM 756 O O . THR A 1 95 ? -1.050 -12.842 3.852 1.00 98.69 95 THR A O 1
ATOM 759 N N . THR A 1 96 ? -0.926 -14.758 2.693 1.00 98.62 96 THR A N 1
ATOM 760 C CA . THR A 1 96 ? -2.343 -14.775 2.293 1.00 98.62 96 THR A CA 1
ATOM 761 C C . THR A 1 96 ? -3.280 -14.650 3.502 1.00 98.62 96 THR A C 1
ATOM 763 O O . THR A 1 96 ? -4.209 -13.842 3.488 1.00 98.62 96 THR A O 1
ATOM 766 N N . ASP A 1 97 ? -3.001 -15.384 4.581 1.00 98.62 97 ASP A N 1
ATOM 767 C CA . ASP A 1 97 ? -3.825 -15.352 5.791 1.00 98.62 97 ASP A CA 1
ATOM 768 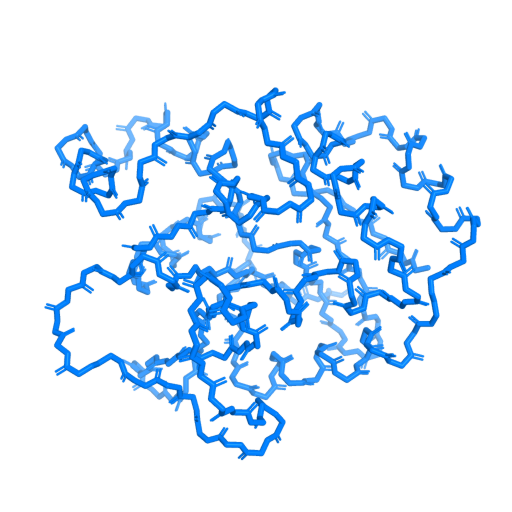C C . ASP A 1 97 ? -3.668 -14.048 6.576 1.00 98.62 97 ASP A C 1
ATOM 770 O O . ASP A 1 97 ? -4.665 -13.505 7.061 1.00 98.62 97 ASP A O 1
ATOM 774 N N . ALA A 1 98 ? -2.450 -13.500 6.656 1.00 98.56 98 ALA A N 1
ATOM 775 C CA . ALA A 1 98 ? -2.211 -12.207 7.290 1.00 98.56 98 ALA A CA 1
ATOM 776 C C . ALA A 1 98 ? -2.952 -11.089 6.545 1.00 98.56 98 ALA A C 1
ATOM 778 O O . ALA A 1 98 ? -3.682 -10.323 7.168 1.00 98.56 98 ALA A O 1
ATOM 779 N N . TRP A 1 99 ? -2.848 -11.045 5.212 1.00 98.69 99 TRP A N 1
ATOM 780 C CA . TRP A 1 99 ? -3.547 -10.060 4.381 1.00 98.69 99 TRP A CA 1
ATOM 781 C C . TRP A 1 99 ? -5.064 -10.126 4.590 1.00 98.69 99 TRP A C 1
ATOM 783 O O . TRP A 1 99 ? -5.706 -9.112 4.854 1.00 98.69 99 TRP A O 1
ATOM 793 N N . ARG A 1 100 ? -5.647 -11.333 4.553 1.00 98.75 100 ARG A N 1
ATOM 794 C CA . ARG A 1 100 ? -7.092 -11.522 4.764 1.00 98.75 100 ARG A CA 1
ATOM 795 C C . ARG A 1 100 ? -7.535 -11.123 6.166 1.00 98.75 100 ARG A C 1
ATOM 797 O O . ARG A 1 100 ? -8.633 -10.590 6.317 1.00 98.75 100 ARG A O 1
ATOM 804 N N . SER A 1 101 ? -6.704 -11.390 7.171 1.00 98.69 101 SER A N 1
ATOM 805 C CA . SER A 1 101 ? -6.970 -11.009 8.561 1.00 98.69 101 SER A CA 1
ATOM 806 C C . SER A 1 101 ? -6.947 -9.492 8.732 1.00 98.69 101 SER A C 1
ATOM 808 O O . SER A 1 101 ? -7.850 -8.953 9.367 1.00 98.69 101 SER A O 1
ATOM 810 N N . VAL A 1 102 ? -6.001 -8.806 8.084 1.00 98.75 102 VAL A N 1
ATOM 811 C CA . VAL A 1 102 ? -5.963 -7.340 8.016 1.00 98.75 102 VAL A CA 1
ATOM 812 C C . VAL A 1 102 ? -7.210 -6.783 7.318 1.00 98.75 102 VAL A C 1
ATOM 814 O O . VAL A 1 102 ? -7.863 -5.917 7.891 1.00 98.75 102 VAL A O 1
ATOM 817 N N . ASP A 1 103 ? -7.597 -7.291 6.138 1.00 98.69 103 ASP A N 1
ATOM 818 C CA . ASP A 1 103 ? -8.814 -6.831 5.430 1.00 98.69 103 ASP A CA 1
ATOM 819 C C . ASP A 1 103 ? -10.064 -6.970 6.298 1.00 98.69 103 ASP A C 1
ATOM 821 O O . ASP A 1 103 ? -10.829 -6.017 6.415 1.00 98.69 103 ASP A O 1
ATOM 825 N N . ARG A 1 104 ? -10.242 -8.099 6.995 1.00 98.62 104 ARG A N 1
ATOM 826 C CA . ARG A 1 104 ? -11.375 -8.263 7.919 1.00 98.62 104 ARG A CA 1
ATOM 827 C C . ARG A 1 104 ? -11.320 -7.288 9.090 1.00 98.62 104 ARG A C 1
ATOM 829 O O . ARG A 1 104 ? -12.328 -6.649 9.376 1.00 98.62 104 ARG A O 1
ATOM 836 N N . ALA A 1 105 ? -10.169 -7.171 9.752 1.00 98.50 105 ALA A N 1
ATOM 837 C CA . ALA A 1 105 ? -10.015 -6.305 10.918 1.00 98.50 105 ALA A CA 1
ATOM 838 C C . ALA A 1 105 ? -10.278 -4.833 10.565 1.00 98.50 105 ALA A C 1
ATOM 840 O O . ALA A 1 105 ? -11.042 -4.153 11.250 1.00 98.50 105 ALA A O 1
ATOM 841 N N . LEU A 1 106 ? -9.711 -4.350 9.456 1.00 98.50 106 LEU A N 1
ATOM 842 C CA . LEU A 1 106 ? -9.879 -2.964 9.027 1.00 98.50 106 LEU A CA 1
ATOM 843 C C . LEU A 1 106 ? -11.280 -2.689 8.462 1.00 98.50 106 LEU A C 1
ATOM 845 O O . LEU A 1 106 ? -11.822 -1.610 8.693 1.00 98.50 106 LEU A O 1
ATOM 849 N N . ALA A 1 107 ? -11.896 -3.644 7.758 1.00 98.25 107 ALA A N 1
ATOM 850 C CA . ALA A 1 107 ? -13.270 -3.497 7.272 1.00 98.25 107 ALA A CA 1
ATOM 851 C C . ALA A 1 107 ? -14.300 -3.455 8.414 1.00 98.25 107 ALA A C 1
ATOM 853 O O . ALA A 1 107 ? -15.311 -2.765 8.295 1.00 98.25 107 ALA A O 1
ATOM 854 N N . ALA A 1 108 ? -14.038 -4.168 9.514 1.00 98.19 108 ALA A N 1
ATOM 855 C CA . ALA A 1 108 ? -14.884 -4.178 10.707 1.00 98.19 108 ALA A CA 1
ATOM 856 C C . ALA A 1 108 ? -14.663 -2.967 11.632 1.00 98.19 108 ALA A C 1
ATOM 858 O O . ALA A 1 108 ? -15.437 -2.780 12.566 1.00 98.19 108 ALA A O 1
ATOM 859 N N . SER A 1 109 ? -13.627 -2.156 11.391 1.00 98.25 109 SER A N 1
ATOM 860 C CA . SER A 1 109 ? -13.263 -1.009 12.230 1.00 98.25 109 SER A CA 1
ATOM 861 C C . SER A 1 109 ? -13.791 0.291 11.612 1.00 98.25 109 SER A C 1
ATOM 863 O O . SER A 1 109 ? -13.238 0.727 10.596 1.00 98.25 109 SER A O 1
ATOM 865 N N . PRO A 1 110 ? -14.825 0.940 12.184 1.00 98.31 110 PRO A N 1
ATOM 866 C CA . PRO A 1 110 ? -15.323 2.217 11.675 1.00 98.31 110 PRO A CA 1
ATOM 867 C C . PRO A 1 110 ? -14.233 3.291 11.659 1.00 98.31 110 PRO A C 1
ATOM 869 O O . PRO A 1 110 ? -13.365 3.313 12.533 1.00 98.31 110 PRO A O 1
ATOM 872 N N . LEU A 1 111 ? -14.286 4.181 10.668 1.00 98.50 111 LEU A N 1
ATOM 873 C CA . LEU A 1 111 ? -13.415 5.349 10.604 1.00 98.50 111 LEU A CA 1
ATOM 874 C C . LEU A 1 111 ? -14.164 6.542 11.194 1.00 98.50 111 LEU A C 1
ATOM 876 O O . LEU A 1 111 ? -15.165 6.984 10.633 1.00 98.50 111 LEU A O 1
ATOM 880 N N . THR A 1 112 ? -13.698 7.052 12.331 1.00 98.31 112 THR A N 1
ATOM 881 C CA . THR A 1 112 ? -14.344 8.186 13.004 1.00 98.31 112 THR A CA 1
ATOM 882 C C . THR A 1 112 ? -13.774 9.524 12.530 1.00 98.31 112 THR A C 1
ATOM 884 O O . THR A 1 112 ? -12.676 9.597 11.976 1.00 98.31 112 THR A O 1
ATOM 887 N N . GLN A 1 113 ? -14.502 10.617 12.772 1.00 98.12 113 GLN A N 1
ATOM 888 C CA . GLN A 1 113 ? -13.997 11.963 12.482 1.00 98.12 113 GLN A CA 1
ATOM 889 C C . GLN A 1 113 ? -12.776 12.321 13.346 1.00 98.12 113 GLN A C 1
ATOM 891 O O . GLN A 1 113 ? -11.889 13.043 12.882 1.00 98.12 113 GLN A O 1
ATOM 896 N N . ASP A 1 114 ? -12.706 11.794 14.569 1.00 98.44 114 ASP A N 1
ATOM 897 C CA . ASP A 1 114 ? -11.559 11.973 15.459 1.00 98.44 114 ASP A CA 1
ATOM 898 C C . ASP A 1 114 ? -10.323 11.277 14.889 1.00 98.44 114 ASP A C 1
ATOM 900 O O . ASP A 1 114 ? -9.279 11.913 14.777 1.00 98.44 114 ASP A O 1
ATOM 904 N N . ASP A 1 115 ? -10.454 10.035 14.405 1.00 98.38 115 ASP A N 1
ATOM 905 C CA . ASP A 1 115 ? -9.362 9.326 13.725 1.00 98.38 115 ASP A CA 1
ATOM 906 C C . ASP A 1 115 ? -8.813 10.140 12.535 1.00 98.38 115 ASP A C 1
ATOM 908 O O . ASP A 1 115 ? -7.599 10.305 12.385 1.00 98.38 115 ASP A O 1
ATOM 912 N N . VAL A 1 116 ? -9.704 10.688 11.699 1.00 98.38 116 VAL A N 1
ATOM 913 C CA . VAL A 1 116 ? -9.331 11.523 10.542 1.00 98.38 116 VAL A CA 1
ATOM 914 C C . VAL A 1 116 ? -8.616 12.798 10.985 1.00 98.38 116 VAL A C 1
ATOM 916 O O . VAL A 1 116 ? -7.609 13.189 10.391 1.00 98.38 116 VAL A O 1
ATOM 919 N N . THR A 1 117 ? -9.129 13.456 12.023 1.00 98.38 117 THR A N 1
ATOM 920 C CA . THR A 1 117 ? -8.552 14.691 12.567 1.00 98.38 117 THR A CA 1
ATOM 921 C C . THR A 1 117 ? -7.165 14.426 13.141 1.00 98.38 117 THR A C 1
ATOM 923 O O . THR A 1 117 ? -6.220 15.152 12.829 1.00 98.38 117 THR A O 1
ATOM 926 N N . SER A 1 118 ? -7.018 13.348 13.909 1.00 98.25 118 SER A N 1
ATOM 927 C CA . SER A 1 118 ? -5.742 12.937 14.476 1.00 98.25 118 SER A CA 1
ATOM 928 C C . SER A 1 118 ? -4.717 12.614 13.387 1.00 98.25 118 SER A C 1
ATOM 930 O O . SER A 1 118 ? -3.621 13.171 13.439 1.00 98.25 118 SER A O 1
ATOM 932 N N . LEU A 1 119 ? -5.075 11.837 12.354 1.00 97.94 119 LEU A N 1
ATOM 933 C CA . LEU A 1 119 ? -4.198 11.573 11.204 1.00 97.94 119 LEU A CA 1
ATOM 934 C C . LEU A 1 119 ? -3.767 12.865 10.498 1.00 97.94 119 LEU A C 1
ATOM 936 O O . LEU A 1 119 ? -2.584 13.062 10.252 1.00 97.94 119 LEU A O 1
ATOM 940 N N . ARG A 1 120 ? -4.699 13.780 10.204 1.00 98.12 120 ARG A N 1
ATOM 941 C CA . ARG A 1 120 ? -4.382 15.069 9.556 1.00 98.12 120 ARG A CA 1
ATOM 942 C C . ARG A 1 120 ? -3.440 15.944 10.378 1.00 98.12 120 ARG A C 1
ATOM 944 O O . ARG A 1 120 ? -2.661 16.706 9.812 1.00 98.12 120 ARG A O 1
ATOM 951 N N . SER A 1 121 ? -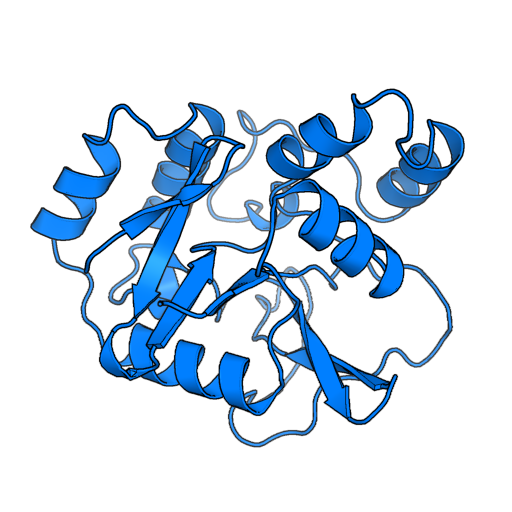3.549 15.868 11.701 1.00 97.88 121 SER A N 1
ATOM 952 C CA . SER A 1 121 ? -2.748 16.670 12.628 1.00 97.88 121 SER A CA 1
ATOM 953 C C . SER A 1 121 ? -1.369 16.077 12.939 1.00 97.88 121 SER A C 1
ATOM 955 O O . SER A 1 121 ? -0.546 16.753 13.563 1.00 97.88 121 SER A O 1
ATOM 957 N N . ASP A 1 122 ? -1.100 14.837 12.515 1.00 98.19 122 ASP A N 1
ATOM 958 C CA . ASP A 1 122 ? 0.148 14.139 12.811 1.00 98.19 122 ASP A CA 1
ATOM 959 C C . ASP A 1 122 ? 1.327 14.767 12.055 1.00 98.19 122 ASP A C 1
ATOM 961 O O . ASP A 1 122 ? 1.477 14.647 10.837 1.00 98.19 122 ASP A O 1
ATOM 965 N N . ARG A 1 123 ? 2.203 15.434 12.812 1.00 97.25 123 ARG A N 1
ATOM 966 C CA . ARG A 1 123 ? 3.384 16.135 12.289 1.00 97.25 123 ARG A CA 1
ATOM 967 C C . ARG A 1 123 ? 4.477 15.191 11.785 1.00 97.25 123 ARG A C 1
ATOM 969 O O . ARG A 1 123 ? 5.396 15.659 11.118 1.00 97.25 123 ARG A O 1
ATOM 976 N N . ASN A 1 124 ? 4.395 13.898 12.099 1.00 97.56 124 ASN A N 1
ATOM 977 C CA . ASN A 1 124 ? 5.345 12.896 11.618 1.00 97.56 124 ASN A CA 1
ATOM 978 C C . ASN A 1 124 ? 5.009 12.407 10.204 1.00 97.56 124 ASN A C 1
ATOM 980 O O . ASN A 1 124 ? 5.869 11.813 9.546 1.00 97.56 124 ASN A O 1
ATOM 984 N N . LEU A 1 125 ? 3.792 12.670 9.711 1.00 97.81 125 LEU A N 1
ATOM 985 C CA . LEU A 1 125 ? 3.427 12.333 8.343 1.00 97.81 125 LEU A CA 1
ATOM 986 C C . LEU A 1 125 ? 4.232 13.169 7.355 1.00 97.81 125 LEU A C 1
ATOM 988 O O . LEU A 1 125 ? 4.235 14.402 7.367 1.00 97.81 125 LEU A O 1
ATOM 992 N N . HIS A 1 126 ? 4.868 12.485 6.413 1.00 97.06 126 HIS A N 1
ATOM 993 C CA . HIS A 1 126 ? 5.500 13.150 5.294 1.00 97.06 126 HIS A CA 1
ATOM 994 C C . HIS A 1 126 ? 4.448 13.861 4.433 1.00 97.06 126 HIS A C 1
ATOM 996 O O . HIS A 1 126 ? 3.337 13.369 4.235 1.00 97.06 126 HIS A O 1
ATOM 1002 N N . ARG A 1 127 ? 4.818 14.994 3.824 1.00 96.06 127 ARG A N 1
ATOM 1003 C CA . ARG A 1 127 ? 3.908 15.809 2.999 1.00 96.06 127 ARG A CA 1
ATOM 1004 C C . ARG A 1 127 ? 3.195 15.005 1.904 1.00 96.06 127 ARG A C 1
ATOM 1006 O O . ARG A 1 127 ? 2.026 15.252 1.619 1.00 96.06 127 ARG A O 1
ATOM 1013 N N . THR A 1 128 ? 3.881 14.042 1.287 1.00 95.31 128 THR A N 1
ATOM 1014 C CA . THR A 1 128 ? 3.270 13.176 0.261 1.00 95.31 128 THR A CA 1
ATOM 1015 C C . THR A 1 128 ? 2.274 12.179 0.850 1.00 95.31 128 THR A C 1
ATOM 1017 O O . THR A 1 128 ? 1.270 11.899 0.201 1.00 95.31 128 THR A O 1
ATOM 1020 N N . ALA A 1 129 ? 2.503 11.693 2.073 1.00 97.38 129 ALA A N 1
ATOM 1021 C CA . ALA A 1 129 ? 1.552 10.862 2.806 1.00 97.38 129 ALA A CA 1
ATOM 1022 C C . ALA A 1 129 ? 0.298 11.669 3.172 1.00 97.38 129 ALA A C 1
ATOM 1024 O O . ALA A 1 129 ? -0.812 11.211 2.927 1.00 97.38 129 ALA A O 1
ATOM 1025 N N . GLY A 1 130 ? 0.468 12.910 3.644 1.00 97.50 130 GLY A N 1
ATOM 1026 C CA . GLY A 1 130 ? -0.648 13.830 3.890 1.00 97.50 130 GLY A CA 1
ATOM 1027 C C . GLY A 1 130 ? -1.458 14.132 2.624 1.00 97.50 130 GLY A C 1
ATOM 1028 O O . GLY A 1 130 ? -2.683 14.088 2.644 1.00 97.50 130 GLY A O 1
ATOM 1029 N N . ARG A 1 131 ? -0.802 14.349 1.474 1.00 96.44 131 ARG A N 1
ATOM 1030 C CA . ARG A 1 131 ? -1.518 14.512 0.195 1.00 96.44 131 ARG A CA 1
ATOM 1031 C C . ARG A 1 131 ? -2.285 13.248 -0.201 1.00 96.44 131 ARG A C 1
ATOM 1033 O O . ARG A 1 131 ? -3.410 13.369 -0.675 1.00 96.44 131 ARG A O 1
ATOM 1040 N N . MET A 1 132 ? -1.695 12.066 -0.011 1.00 97.12 132 MET A N 1
ATOM 1041 C CA . MET A 1 132 ? -2.382 10.796 -0.255 1.00 97.12 132 MET A CA 1
ATOM 1042 C C . MET A 1 132 ? -3.613 10.654 0.646 1.00 97.12 132 MET A C 1
ATOM 1044 O O . MET A 1 132 ? -4.679 10.307 0.149 1.00 97.12 132 MET A O 1
ATOM 1048 N N . LEU A 1 133 ? -3.500 11.001 1.933 1.00 97.88 133 LEU A N 1
ATOM 1049 C CA . LEU A 1 133 ? -4.627 11.007 2.865 1.00 97.88 133 LEU A CA 1
ATOM 1050 C C . LEU A 1 133 ? -5.782 11.859 2.333 1.00 97.88 133 LEU A C 1
ATOM 1052 O O . LEU A 1 133 ? -6.898 11.361 2.220 1.00 97.88 133 LEU A O 1
ATOM 1056 N N . GLU A 1 134 ? -5.513 13.104 1.935 1.00 97.31 134 GLU A N 1
ATOM 1057 C CA . GLU A 1 134 ? -6.555 13.987 1.401 1.00 97.31 134 GLU A CA 1
ATOM 1058 C C . GLU A 1 134 ? -7.213 13.437 0.131 1.00 97.31 134 GLU A C 1
ATOM 1060 O O . GLU A 1 134 ? -8.427 13.547 -0.020 1.00 97.31 134 GLU A O 1
ATOM 1065 N N . LEU A 1 135 ? -6.445 12.807 -0.765 1.00 96.38 135 LEU A N 1
ATOM 1066 C CA . LEU A 1 135 ? -6.994 12.173 -1.969 1.00 96.38 135 LEU A CA 1
ATOM 1067 C C . LEU A 1 135 ? -7.943 11.022 -1.625 1.00 96.38 135 LEU A C 1
ATOM 1069 O O . LEU A 1 135 ? -9.018 10.914 -2.209 1.00 96.38 135 LEU A O 1
ATOM 1073 N N . VAL A 1 136 ? -7.573 10.174 -0.665 1.00 97.12 136 VAL A N 1
ATOM 1074 C CA . VAL A 1 136 ? -8.404 9.029 -0.273 1.00 97.12 136 VAL A CA 1
ATOM 1075 C C . VAL A 1 136 ? -9.632 9.473 0.517 1.00 97.12 136 VAL A C 1
ATOM 1077 O O . VAL A 1 136 ? -10.705 8.903 0.341 1.00 97.12 136 VAL A O 1
ATOM 1080 N N . LEU A 1 137 ? -9.530 10.523 1.336 1.00 97.56 137 LEU A N 1
ATOM 1081 C CA . LEU A 1 137 ? -10.676 11.067 2.071 1.00 97.56 137 LEU A CA 1
ATOM 1082 C C . LEU A 1 137 ? -11.769 11.627 1.145 1.00 97.56 137 LEU A C 1
ATOM 1084 O O . LEU A 1 137 ? -12.943 11.595 1.514 1.00 97.56 137 LEU A O 1
ATOM 1088 N N . GLN A 1 138 ? -11.432 12.053 -0.079 1.00 97.00 138 GLN A N 1
ATOM 1089 C CA . GLN A 1 138 ? -12.427 12.430 -1.098 1.00 97.00 138 GLN A CA 1
ATOM 1090 C C . GLN A 1 138 ? -13.314 11.258 -1.541 1.00 97.00 138 GLN A C 1
ATOM 1092 O O . GLN A 1 138 ? -14.388 11.486 -2.089 1.00 97.00 138 GLN A O 1
ATOM 1097 N N . LEU A 1 139 ? -12.898 10.012 -1.290 1.00 96.69 139 LEU A N 1
ATOM 1098 C CA . LEU A 1 139 ? -13.711 8.813 -1.523 1.00 96.69 139 LEU A CA 1
ATOM 1099 C C . LEU A 1 139 ? -14.732 8.565 -0.403 1.00 96.69 139 LEU A C 1
ATOM 1101 O O . LEU A 1 139 ? -15.490 7.602 -0.480 1.00 96.69 139 LEU A O 1
ATOM 1105 N N . SER A 1 140 ? -14.728 9.402 0.641 1.00 97.25 140 SER A N 1
ATOM 1106 C CA . SER A 1 140 ? -15.587 9.279 1.823 1.00 97.25 140 SER A CA 1
ATOM 1107 C C . SER A 1 140 ? -15.536 7.880 2.466 1.00 97.25 140 SER A C 1
ATOM 1109 O O . SER A 1 140 ? -16.581 7.235 2.614 1.00 97.25 140 SER A O 1
ATOM 1111 N N . PRO A 1 141 ? -14.340 7.382 2.847 1.00 98.12 141 PRO A N 1
ATOM 1112 C CA . PRO A 1 141 ? -14.205 6.068 3.465 1.00 98.12 141 PRO A CA 1
ATOM 1113 C C . PRO A 1 141 ? -14.983 6.000 4.787 1.00 98.12 141 PRO A C 1
ATOM 1115 O O . PRO A 1 141 ? -14.886 6.888 5.626 1.00 98.12 141 PRO A O 1
ATOM 1118 N N . GLN A 1 142 ? -15.738 4.921 4.972 1.00 98.25 142 GLN A N 1
ATOM 1119 C CA . GLN A 1 142 ? -16.579 4.658 6.148 1.00 98.25 142 GLN A CA 1
ATOM 1120 C C . GLN A 1 142 ? -15.863 3.8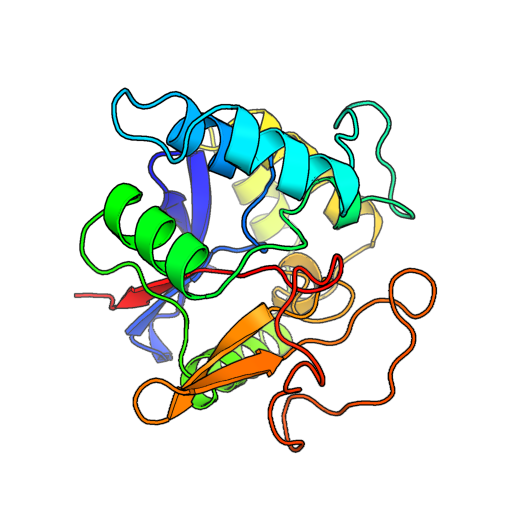07 7.208 1.00 98.25 142 GLN A C 1
ATOM 1122 O O . GLN A 1 142 ? -16.255 3.767 8.373 1.00 98.25 142 GLN A O 1
ATOM 1127 N N . ASN A 1 143 ? -14.819 3.086 6.805 1.00 98.56 143 ASN A N 1
ATOM 1128 C CA . ASN A 1 143 ? -14.022 2.232 7.677 1.00 98.56 143 ASN A CA 1
ATOM 1129 C C . ASN A 1 143 ? -12.543 2.292 7.299 1.00 98.56 143 ASN A C 1
ATOM 1131 O O . ASN A 1 143 ? -12.165 2.771 6.223 1.00 98.56 143 ASN A O 1
ATOM 1135 N N . TRP A 1 144 ? -11.701 1.773 8.189 1.00 98.56 144 TRP A N 1
ATOM 1136 C CA . TRP A 1 144 ? -10.260 1.739 7.975 1.00 98.56 144 TRP A CA 1
ATOM 1137 C C . TRP A 1 144 ? -9.860 0.912 6.750 1.00 98.56 144 TRP A C 1
ATOM 1139 O O . TRP A 1 144 ? -8.865 1.233 6.112 1.00 98.56 144 TRP A O 1
ATOM 1149 N N . GLY A 1 145 ? -10.633 -0.111 6.370 1.00 98.25 145 GLY A N 1
ATOM 1150 C CA . GLY A 1 145 ? -10.357 -0.933 5.185 1.00 98.25 145 GLY A CA 1
ATOM 1151 C C . GLY A 1 145 ? -10.492 -0.155 3.873 1.00 98.25 145 GLY A C 1
ATOM 1152 O O . GLY A 1 145 ? -9.671 -0.315 2.966 1.00 98.25 145 GLY A O 1
ATOM 1153 N N . GLN A 1 146 ? -11.492 0.728 3.793 1.00 98.06 146 GLN A N 1
ATOM 1154 C CA . GLN A 1 146 ? -11.682 1.650 2.672 1.00 98.06 146 GLN A CA 1
ATOM 1155 C C . GLN A 1 146 ? -10.598 2.731 2.653 1.00 98.06 146 GLN A C 1
ATOM 1157 O O . GLN A 1 146 ? -10.021 2.983 1.599 1.00 98.06 146 GLN A O 1
ATOM 1162 N N . LEU A 1 147 ? -10.249 3.308 3.811 1.00 98.50 147 LEU A N 1
ATOM 1163 C CA . LEU A 1 147 ? -9.134 4.261 3.908 1.00 98.50 147 LEU A CA 1
ATOM 1164 C C . LEU A 1 147 ? -7.792 3.617 3.516 1.00 98.50 147 LEU A C 1
ATOM 1166 O O . LEU A 1 147 ? -6.946 4.263 2.902 1.00 98.50 147 LEU A O 1
ATOM 1170 N N . ALA A 1 148 ? -7.613 2.336 3.839 1.00 98.50 148 ALA A N 1
ATOM 1171 C CA . ALA A 1 148 ? -6.426 1.549 3.528 1.00 98.50 148 ALA A CA 1
ATOM 1172 C C . ALA A 1 148 ? -6.368 1.049 2.074 1.00 98.50 148 ALA A C 1
ATOM 1174 O O . ALA A 1 148 ? -5.378 0.433 1.666 1.00 98.50 148 ALA A O 1
ATOM 1175 N N . LEU A 1 149 ? -7.430 1.263 1.290 1.00 97.81 149 LEU A N 1
ATOM 1176 C CA . LEU A 1 149 ? -7.539 0.848 -0.111 1.00 97.81 149 LEU A CA 1
ATOM 1177 C C . LEU A 1 149 ? -7.283 -0.653 -0.343 1.00 97.81 149 LEU A C 1
ATOM 1179 O O . LEU A 1 149 ? -6.805 -1.046 -1.404 1.00 97.81 149 LEU A O 1
ATOM 1183 N N . LEU A 1 150 ? -7.626 -1.516 0.623 1.00 97.00 150 LEU A N 1
ATOM 1184 C CA . LEU A 1 150 ? -7.644 -2.979 0.410 1.00 97.00 150 LEU A CA 1
ATOM 1185 C C . LEU A 1 150 ? -8.717 -3.379 -0.615 1.00 97.00 150 LEU A C 1
ATOM 1187 O O . LEU A 1 150 ? -8.612 -4.390 -1.314 1.00 97.00 150 LEU A O 1
ATOM 1191 N N . ARG A 1 151 ? -9.744 -2.531 -0.726 1.00 95.44 151 ARG A N 1
ATOM 1192 C CA . ARG A 1 151 ? -10.786 -2.553 -1.748 1.00 95.44 151 ARG A CA 1
ATOM 1193 C C . ARG A 1 151 ? -10.809 -1.190 -2.428 1.00 95.44 151 ARG A C 1
ATOM 1195 O O . ARG A 1 151 ? -10.757 -0.166 -1.757 1.00 95.44 151 ARG A O 1
ATOM 1202 N N . GLY A 1 152 ? -10.853 -1.188 -3.751 1.00 94.94 152 GLY A N 1
ATOM 1203 C CA . GLY A 1 152 ? -10.649 -0.010 -4.587 1.00 94.94 152 GLY A CA 1
ATOM 1204 C C . GLY A 1 152 ? -9.177 0.336 -4.853 1.00 94.94 152 GLY A C 1
ATOM 1205 O O . GLY A 1 152 ? -8.917 1.334 -5.508 1.00 94.94 152 GLY A O 1
ATOM 1206 N N . GLY A 1 153 ? -8.206 -0.436 -4.364 1.00 95.75 153 GLY A N 1
ATOM 1207 C CA . GLY A 1 153 ? -6.780 -0.185 -4.601 1.00 95.75 153 GLY A CA 1
ATOM 1208 C C . GLY A 1 153 ? -6.206 -0.966 -5.784 1.00 95.75 153 GLY A C 1
ATOM 1209 O O . GLY A 1 153 ? -6.731 -0.943 -6.896 1.00 95.75 153 GLY A O 1
ATOM 1210 N N . MET A 1 154 ? -5.106 -1.669 -5.525 1.00 97.19 154 MET A N 1
ATOM 1211 C CA . MET A 1 154 ? -4.395 -2.511 -6.491 1.00 97.19 154 MET A CA 1
ATOM 1212 C C . MET A 1 154 ? -4.544 -3.994 -6.134 1.00 97.19 154 MET A C 1
ATOM 1214 O O . MET A 1 154 ? -5.061 -4.336 -5.071 1.00 97.19 154 MET A O 1
ATOM 1218 N N . LEU A 1 155 ? -4.064 -4.884 -7.007 1.00 98.00 155 LEU A N 1
ATOM 1219 C CA . LEU A 1 155 ? -3.658 -6.208 -6.546 1.00 98.00 155 LEU A CA 1
ATOM 1220 C C . LEU A 1 155 ? -2.332 -6.067 -5.813 1.00 98.00 155 LEU A C 1
ATOM 1222 O O . LEU A 1 155 ? -1.437 -5.352 -6.256 1.00 98.00 155 LEU A O 1
ATOM 1226 N N . GLU A 1 156 ? -2.190 -6.771 -4.706 1.00 98.62 156 GLU A N 1
ATOM 1227 C CA . GLU A 1 156 ? -1.015 -6.687 -3.858 1.00 98.62 156 GLU A CA 1
ATOM 1228 C C . GLU A 1 156 ? -0.352 -8.036 -3.720 1.00 98.62 156 GLU A C 1
ATOM 1230 O O . GLU A 1 156 ? -1.017 -9.050 -3.490 1.00 98.62 156 GLU A O 1
ATOM 1235 N N . TRP A 1 157 ? 0.973 -8.035 -3.823 1.00 98.69 157 TRP A N 1
ATOM 1236 C CA . TRP A 1 157 ? 1.754 -9.234 -3.590 1.00 98.69 157 TRP A CA 1
ATOM 1237 C C . TRP A 1 157 ? 1.566 -9.765 -2.171 1.00 98.69 157 TRP A C 1
ATOM 1239 O O . TRP A 1 157 ? 1.826 -9.075 -1.185 1.00 98.69 157 TRP A O 1
ATOM 1249 N N . VAL A 1 158 ? 1.185 -11.036 -2.093 1.00 98.75 158 VAL A N 1
ATOM 1250 C CA . VAL A 1 158 ? 1.131 -11.831 -0.869 1.00 98.75 158 VAL A CA 1
ATOM 1251 C C . VAL A 1 158 ? 1.956 -13.103 -1.029 1.00 98.75 158 VAL A C 1
ATOM 1253 O O . VAL A 1 158 ? 2.099 -13.646 -2.129 1.00 98.75 158 VAL A O 1
ATOM 1256 N N . ILE A 1 159 ? 2.481 -13.610 0.083 1.00 98.50 159 ILE A N 1
ATOM 1257 C CA . ILE A 1 159 ? 3.120 -14.926 0.143 1.00 98.50 159 ILE A CA 1
ATOM 1258 C C . ILE A 1 159 ? 2.009 -15.989 0.171 1.00 98.50 159 ILE A C 1
ATOM 1260 O O . ILE A 1 159 ? 1.147 -15.981 1.055 1.00 98.50 159 ILE A O 1
ATOM 1264 N N . ASN A 1 160 ? 2.020 -16.904 -0.800 1.00 97.38 160 ASN A N 1
ATOM 1265 C CA . ASN A 1 160 ? 0.998 -17.948 -0.988 1.00 97.38 160 ASN A CA 1
ATOM 1266 C C . ASN A 1 160 ? 1.546 -19.377 -0.770 1.00 97.38 160 ASN A C 1
ATOM 1268 O O . ASN A 1 160 ? 0.955 -20.355 -1.214 1.00 97.38 160 ASN A O 1
ATOM 1272 N N . GLY A 1 161 ? 2.713 -19.495 -0.134 1.00 95.69 161 GLY A N 1
ATOM 1273 C CA . GLY A 1 161 ? 3.424 -20.756 0.084 1.00 95.69 161 GLY A CA 1
ATOM 1274 C C . GLY A 1 161 ? 4.942 -20.593 -0.061 1.00 95.69 161 GLY A C 1
ATOM 1275 O O . GLY A 1 161 ? 5.423 -19.478 -0.304 1.00 95.69 161 GLY A O 1
ATOM 1276 N N . PRO A 1 162 ? 5.724 -21.676 0.090 1.00 95.44 162 PRO A N 1
ATOM 1277 C CA . PRO A 1 162 ? 7.180 -21.624 -0.013 1.00 95.44 162 PRO A CA 1
ATOM 1278 C C . PRO A 1 162 ? 7.634 -21.096 -1.377 1.00 95.44 162 PRO A C 1
ATOM 1280 O O . PRO A 1 162 ? 7.448 -21.750 -2.397 1.00 95.44 162 PRO A O 1
ATOM 1283 N N . LYS A 1 163 ? 8.248 -19.905 -1.393 1.00 92.19 163 LYS A N 1
ATOM 1284 C CA . LYS A 1 163 ? 8.731 -19.219 -2.611 1.00 92.19 163 LYS A CA 1
ATOM 1285 C C . LYS A 1 163 ? 7.643 -18.941 -3.665 1.00 92.19 163 LYS A C 1
ATOM 1287 O O . LYS A 1 163 ? 7.970 -18.622 -4.804 1.00 92.19 163 LYS A O 1
ATOM 1292 N N . THR A 1 164 ? 6.366 -19.026 -3.297 1.00 96.56 164 THR A N 1
ATOM 1293 C CA . THR A 1 164 ? 5.242 -18.747 -4.196 1.00 96.56 164 THR A CA 1
ATOM 1294 C C . THR A 1 164 ? 4.539 -17.467 -3.785 1.00 96.56 164 THR A C 1
ATOM 1296 O O . THR A 1 164 ? 4.220 -17.277 -2.609 1.00 96.56 164 THR A O 1
ATOM 1299 N N . PHE A 1 165 ? 4.237 -16.625 -4.767 1.00 98.00 165 PHE A N 1
ATOM 1300 C CA . PHE A 1 165 ? 3.546 -15.355 -4.574 1.00 98.00 165 PHE A CA 1
ATOM 1301 C C . PHE A 1 165 ? 2.251 -15.324 -5.384 1.00 98.00 165 PHE A C 1
ATOM 1303 O O . PHE A 1 165 ? 2.096 -16.057 -6.363 1.00 98.00 165 PHE A O 1
ATOM 1310 N N . GLY A 1 166 ? 1.325 -14.466 -4.976 1.00 98.06 166 GLY A N 1
ATOM 1311 C CA . GLY A 1 166 ? 0.117 -14.156 -5.732 1.00 98.06 166 GLY A CA 1
ATOM 1312 C C . GLY A 1 166 ? -0.415 -12.775 -5.373 1.00 98.06 166 GLY A C 1
ATOM 1313 O O . GLY A 1 166 ? 0.143 -12.104 -4.510 1.00 98.06 166 GLY A O 1
ATOM 1314 N N . GLY A 1 167 ? -1.470 -12.350 -6.057 1.00 98.06 167 GLY A N 1
ATOM 1315 C CA . GLY A 1 167 ? -2.125 -11.061 -5.870 1.00 98.06 167 GLY A CA 1
ATOM 1316 C C . GLY A 1 167 ? -3.437 -11.195 -5.123 1.00 98.06 167 GLY A C 1
ATOM 1317 O O . GLY A 1 167 ? -4.273 -12.011 -5.510 1.00 98.06 167 GLY A O 1
ATOM 1318 N N . LEU A 1 168 ? -3.644 -10.370 -4.101 1.00 98.44 168 LEU A N 1
ATOM 1319 C CA . LEU A 1 168 ? -4.953 -10.162 -3.482 1.00 98.44 168 LEU A CA 1
ATOM 1320 C C . LEU A 1 168 ? -5.325 -8.683 -3.499 1.00 98.44 168 LEU A C 1
ATOM 1322 O O . LEU A 1 168 ? -4.461 -7.817 -3.450 1.00 98.44 168 LEU A O 1
ATOM 1326 N N . GLY A 1 169 ? -6.620 -8.407 -3.583 1.00 97.06 169 GLY A N 1
ATOM 1327 C CA . GLY A 1 169 ? -7.165 -7.057 -3.620 1.00 97.06 169 GLY A CA 1
ATOM 1328 C C . GLY A 1 169 ? -8.457 -7.017 -4.421 1.00 97.06 169 GLY A C 1
ATOM 1329 O O . GLY A 1 169 ? -8.847 -8.004 -5.047 1.00 97.06 169 GLY A O 1
ATOM 1330 N N . VAL A 1 170 ? -9.123 -5.866 -4.401 1.00 96.50 170 VAL A N 1
ATOM 1331 C CA . VAL A 1 170 ? -10.294 -5.600 -5.249 1.00 96.50 170 VAL A CA 1
ATOM 1332 C C . VAL A 1 170 ? -10.063 -4.284 -5.984 1.00 96.50 170 VAL A C 1
ATOM 1334 O O . VAL A 1 170 ? -10.517 -3.247 -5.502 1.00 96.50 170 VAL A O 1
ATOM 1337 N N . PRO A 1 171 ? -9.312 -4.278 -7.097 1.00 96.44 171 PRO A N 1
ATOM 1338 C CA . PRO A 1 171 ? -9.090 -3.062 -7.868 1.00 96.44 171 PRO A CA 1
ATOM 1339 C C . PRO A 1 171 ? -10.398 -2.439 -8.358 1.00 96.44 171 PRO A C 1
ATOM 1341 O O . PRO A 1 171 ? -11.397 -3.138 -8.548 1.00 96.44 171 PRO A O 1
ATOM 1344 N N . ARG A 1 172 ? -10.408 -1.120 -8.589 1.00 95.25 172 ARG A N 1
ATOM 1345 C CA . ARG A 1 172 ? -11.575 -0.483 -9.216 1.00 95.25 172 ARG A CA 1
ATOM 1346 C C . ARG A 1 172 ? -11.741 -0.988 -10.653 1.00 95.25 172 ARG A C 1
ATOM 1348 O O . ARG A 1 172 ? -10.735 -1.128 -11.350 1.00 95.25 172 ARG A O 1
ATOM 1355 N N . PRO A 1 173 ? -12.980 -1.189 -11.143 1.00 94.25 173 PRO A N 1
ATOM 1356 C CA . PRO A 1 173 ? -13.209 -1.709 -12.491 1.00 94.25 173 PRO A CA 1
ATOM 1357 C C . PRO A 1 173 ? -12.553 -0.900 -13.617 1.00 94.25 173 PRO A C 1
ATOM 1359 O O . PRO A 1 173 ? -12.099 -1.484 -14.597 1.00 94.25 173 PRO A O 1
ATOM 1362 N N . HIS A 1 174 ? -12.474 0.430 -13.479 1.00 93.25 174 HIS A N 1
ATOM 1363 C CA . HIS A 1 174 ? -11.823 1.302 -14.468 1.00 93.25 174 HIS A CA 1
ATOM 1364 C C . HIS A 1 174 ? -10.293 1.149 -14.494 1.00 93.25 174 HIS A C 1
ATOM 1366 O O . HIS A 1 174 ? -9.668 1.398 -15.523 1.00 93.25 174 HIS A O 1
ATOM 1372 N N . PHE A 1 175 ? -9.699 0.696 -13.387 1.00 93.31 175 PHE A N 1
ATOM 1373 C CA . PHE A 1 175 ? -8.262 0.513 -13.247 1.00 93.31 175 PHE A CA 1
ATOM 1374 C C . PHE A 1 175 ? -7.858 -0.891 -13.702 1.00 93.31 175 PHE A C 1
ATOM 1376 O O . PHE A 1 175 ? -6.963 -1.052 -14.539 1.00 93.31 175 PHE A O 1
ATOM 1383 N N . TYR A 1 176 ? -8.547 -1.910 -13.182 1.00 94.31 176 TYR A N 1
ATOM 1384 C CA . TYR A 1 176 ? -8.413 -3.298 -13.604 1.00 94.31 176 TYR A CA 1
ATOM 1385 C C . TYR A 1 176 ? -9.703 -4.068 -13.298 1.00 94.31 176 TYR A C 1
ATOM 1387 O O . TYR A 1 176 ? -10.013 -4.361 -12.144 1.00 94.31 176 TYR A O 1
ATOM 1395 N N . SER A 1 177 ? -10.466 -4.394 -14.343 1.00 93.88 177 SER A N 1
ATOM 1396 C CA . SER A 1 177 ? -11.720 -5.132 -14.203 1.00 93.88 177 SER A CA 1
ATOM 1397 C C . SER A 1 177 ? -11.448 -6.600 -13.890 1.00 93.88 177 SER A C 1
ATOM 1399 O O . SER A 1 177 ? -10.894 -7.338 -14.706 1.00 93.88 177 SER A O 1
ATOM 1401 N N . MET A 1 178 ? -11.844 -7.022 -12.694 1.00 93.62 178 MET A N 1
ATOM 1402 C CA . MET A 1 178 ? -11.805 -8.414 -12.272 1.00 93.62 178 MET A CA 1
ATOM 1403 C C . MET A 1 178 ? -12.922 -8.700 -11.272 1.00 93.62 178 MET A C 1
ATOM 1405 O O . MET A 1 178 ? -13.280 -7.850 -10.458 1.00 93.62 178 MET A O 1
ATOM 1409 N N . ILE A 1 179 ? -13.449 -9.921 -11.312 1.00 92.00 179 ILE A N 1
ATOM 1410 C CA . ILE A 1 179 ? -14.417 -10.413 -10.332 1.00 92.00 179 ILE A CA 1
ATOM 1411 C C . ILE A 1 179 ? -13.670 -11.386 -9.425 1.00 92.00 179 ILE A C 1
ATOM 1413 O O . ILE A 1 179 ? -13.260 -12.457 -9.865 1.00 92.00 179 ILE A O 1
ATOM 1417 N N . MET A 1 180 ? -13.448 -10.981 -8.177 1.00 94.94 180 MET A N 1
ATOM 1418 C CA . MET A 1 180 ? -12.768 -11.783 -7.163 1.00 94.94 180 MET A CA 1
ATOM 1419 C C . MET A 1 180 ? -13.301 -11.436 -5.777 1.00 94.94 180 MET A C 1
ATOM 1421 O O . MET A 1 180 ? -13.501 -10.269 -5.440 1.00 94.94 180 MET A O 1
ATOM 1425 N N . ASN A 1 181 ? -13.469 -12.456 -4.945 1.00 96.88 181 ASN A N 1
ATOM 1426 C CA . ASN A 1 181 ? -13.638 -12.321 -3.513 1.00 96.88 181 ASN A CA 1
ATOM 1427 C C . ASN A 1 181 ? -12.307 -12.656 -2.812 1.00 96.88 181 ASN A C 1
ATOM 1429 O O . ASN A 1 181 ? -12.025 -13.835 -2.584 1.00 96.88 181 ASN A O 1
ATOM 1433 N N . PRO A 1 182 ? -11.496 -11.663 -2.398 1.00 97.00 182 PRO A N 1
ATOM 1434 C CA . PRO A 1 182 ? -10.162 -11.917 -1.843 1.00 97.00 182 PRO A CA 1
ATOM 1435 C C . PRO A 1 182 ? -10.191 -12.674 -0.504 1.00 97.00 182 PRO A C 1
ATOM 1437 O O . PRO A 1 182 ? -9.177 -13.225 -0.074 1.00 97.00 182 PRO A O 1
ATOM 1440 N N . GLN A 1 183 ? -11.356 -12.750 0.152 1.00 98.06 183 GLN A N 1
ATOM 1441 C CA . GLN A 1 183 ? -11.550 -13.526 1.378 1.00 98.06 183 GLN A CA 1
ATOM 1442 C C . GLN A 1 183 ? -11.736 -15.027 1.123 1.00 98.06 183 GLN A C 1
ATOM 1444 O O . GLN A 1 183 ? -11.596 -15.814 2.056 1.00 98.06 183 GLN A O 1
ATOM 1449 N N . ARG A 1 184 ? -12.056 -15.438 -0.110 1.00 97.62 184 ARG A N 1
ATOM 1450 C CA . ARG A 1 184 ? -12.363 -16.836 -0.457 1.00 97.62 184 ARG A CA 1
ATOM 1451 C C . ARG A 1 184 ? -11.472 -17.366 -1.570 1.00 97.62 184 ARG A C 1
ATOM 1453 O O . ARG A 1 184 ? -10.925 -18.460 -1.452 1.00 97.62 184 ARG A O 1
ATOM 1460 N N . ASP A 1 185 ? -11.300 -16.577 -2.620 1.00 98.12 185 ASP A N 1
ATOM 1461 C CA . ASP A 1 185 ? -10.621 -17.005 -3.833 1.00 98.12 185 ASP A CA 1
ATOM 1462 C C . ASP A 1 185 ? -9.113 -17.102 -3.624 1.00 98.12 185 ASP A C 1
ATOM 1464 O O . ASP A 1 185 ? -8.525 -16.428 -2.771 1.00 98.12 185 ASP A O 1
ATOM 1468 N N . ARG A 1 186 ? -8.473 -17.967 -4.412 1.00 98.00 186 ARG A N 1
ATOM 1469 C CA . ARG A 1 186 ? -7.015 -18.116 -4.399 1.00 98.00 186 ARG A CA 1
ATOM 1470 C C . ARG A 1 186 ? -6.348 -16.825 -4.898 1.00 98.00 186 ARG A C 1
ATOM 1472 O O . ARG A 1 186 ? -6.889 -16.204 -5.815 1.00 98.00 186 ARG A O 1
ATOM 1479 N N . PRO A 1 187 ? -5.170 -16.449 -4.363 1.00 98.25 187 PRO A N 1
ATOM 1480 C CA . PRO A 1 187 ? -4.410 -15.318 -4.886 1.00 98.25 187 PRO A CA 1
ATOM 1481 C C . PRO A 1 187 ? -4.169 -15.429 -6.397 1.00 98.25 187 PRO A C 1
ATOM 1483 O O . PRO A 1 187 ? -3.793 -16.494 -6.892 1.00 98.25 187 PRO A O 1
ATOM 1486 N N . VAL A 1 188 ? -4.358 -14.324 -7.123 1.00 97.56 188 VAL A N 1
ATOM 1487 C CA . VAL A 1 188 ? -4.141 -14.251 -8.574 1.00 97.56 188 VAL A CA 1
ATOM 1488 C C . VAL A 1 188 ? -2.674 -14.507 -8.880 1.00 97.56 188 VAL A C 1
ATOM 1490 O O . VAL A 1 188 ? -1.801 -13.801 -8.379 1.00 97.56 188 VAL A O 1
ATOM 1493 N N . GLN A 1 189 ? -2.388 -15.469 -9.750 1.00 96.19 189 GLN A N 1
ATOM 1494 C CA . GLN A 1 189 ? -1.048 -15.643 -10.298 1.00 96.19 189 GLN A CA 1
ATOM 1495 C C . GLN A 1 189 ? -0.969 -14.986 -11.679 1.00 96.19 189 GLN A C 1
ATOM 1497 O O . GLN A 1 189 ? -1.871 -15.187 -12.497 1.00 96.19 189 GLN A O 1
ATOM 1502 N N . PRO A 1 190 ? 0.077 -14.194 -11.971 1.00 93.00 190 PRO A N 1
ATOM 1503 C CA . PRO A 1 190 ? 0.276 -13.683 -13.319 1.00 93.00 190 PRO A CA 1
ATOM 1504 C C . PRO A 1 190 ? 0.534 -14.845 -14.290 1.00 93.00 190 PRO A C 1
ATOM 1506 O O . PRO A 1 190 ? 1.329 -15.736 -14.007 1.00 93.00 190 PRO A O 1
ATOM 1509 N N . LEU A 1 191 ? -0.099 -14.815 -15.466 1.00 85.81 191 LEU A N 1
ATOM 1510 C CA . LEU A 1 191 ? 0.038 -15.873 -16.482 1.00 85.81 191 LEU A CA 1
ATOM 1511 C C . LEU A 1 191 ? 1.424 -15.918 -17.147 1.00 85.81 191 LEU A C 1
ATOM 1513 O O . LEU A 1 191 ? 1.777 -16.909 -17.780 1.00 85.81 191 LEU A O 1
ATOM 1517 N N . ARG A 1 192 ? 2.190 -14.826 -17.068 1.00 87.81 192 ARG A N 1
ATOM 1518 C CA . ARG A 1 192 ? 3.512 -14.692 -17.689 1.00 87.81 192 ARG A CA 1
ATOM 1519 C C . ARG A 1 192 ? 4.476 -14.004 -16.739 1.00 87.81 192 ARG A C 1
ATOM 1521 O O . ARG A 1 192 ? 4.087 -13.076 -16.022 1.00 87.81 192 ARG A O 1
ATOM 1528 N N . ASN A 1 193 ? 5.740 -14.406 -16.832 1.00 84.94 193 ASN A N 1
ATOM 1529 C CA . ASN A 1 193 ? 6.850 -13.686 -16.226 1.00 84.94 193 ASN A CA 1
ATOM 1530 C C . ASN A 1 193 ? 6.922 -12.294 -16.865 1.00 84.94 193 ASN A C 1
ATO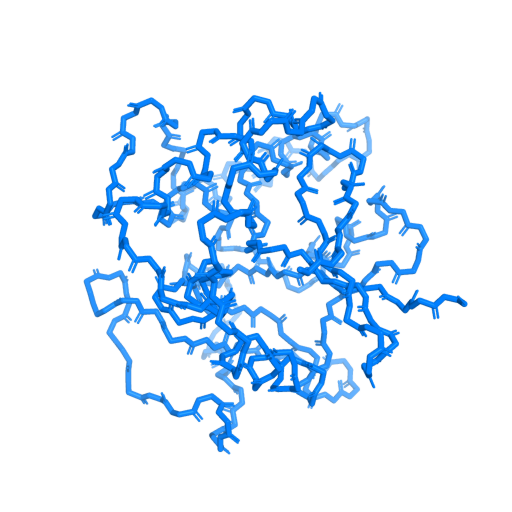M 1532 O O . ASN A 1 193 ? 7.090 -12.168 -18.077 1.00 84.94 193 ASN A O 1
ATOM 1536 N N . GLY A 1 194 ? 6.721 -11.254 -16.063 1.00 92.06 194 GLY A N 1
ATOM 1537 C CA . GLY A 1 194 ? 6.668 -9.879 -16.542 1.00 92.06 194 GLY A CA 1
ATOM 1538 C C . GLY A 1 194 ? 6.189 -8.915 -15.465 1.00 92.06 194 GLY A C 1
ATOM 1539 O O . GLY A 1 194 ? 5.731 -9.324 -14.397 1.00 92.06 194 GLY A O 1
ATOM 1540 N N . ARG A 1 195 ? 6.315 -7.621 -15.753 1.00 95.88 195 ARG A N 1
ATOM 1541 C CA . ARG A 1 195 ? 5.786 -6.545 -14.916 1.00 95.88 195 ARG A CA 1
ATOM 1542 C C . ARG A 1 195 ? 4.324 -6.304 -15.279 1.00 95.88 195 ARG A C 1
ATOM 1544 O O . ARG A 1 195 ? 4.008 -6.033 -16.433 1.00 95.88 195 ARG A O 1
ATOM 1551 N N . HIS A 1 196 ? 3.442 -6.374 -14.290 1.00 96.00 196 HIS A N 1
ATOM 1552 C CA . HIS A 1 196 ? 2.005 -6.158 -14.467 1.00 96.00 196 HIS A CA 1
ATOM 1553 C C . HIS A 1 196 ? 1.596 -4.901 -13.704 1.00 96.00 196 HIS A C 1
ATOM 1555 O O . HIS A 1 196 ? 1.682 -4.879 -12.479 1.00 96.00 196 HIS A O 1
ATOM 1561 N N . LYS A 1 197 ? 1.163 -3.847 -14.410 1.00 95.81 197 LYS A N 1
ATOM 1562 C CA . LYS A 1 197 ? 0.937 -2.506 -13.827 1.00 95.81 197 LYS A CA 1
ATOM 1563 C C . LYS A 1 197 ? 0.018 -2.483 -12.598 1.00 95.81 197 LYS A C 1
ATOM 1565 O O . LYS A 1 197 ? 0.164 -1.626 -11.739 1.00 95.81 197 LYS A O 1
ATOM 1570 N N . PHE A 1 198 ? -0.914 -3.429 -12.513 1.00 96.06 198 PHE A N 1
ATOM 1571 C CA . PHE A 1 198 ? -1.917 -3.521 -11.452 1.00 96.06 198 PHE A CA 1
ATOM 1572 C C . PHE A 1 198 ? -1.447 -4.300 -10.215 1.00 96.06 198 PHE A C 1
ATOM 1574 O O . PHE A 1 198 ? -2.190 -4.362 -9.240 1.00 96.06 198 PHE A O 1
ATOM 1581 N N . PHE A 1 199 ? -0.233 -4.864 -10.236 1.00 98.00 199 PHE A N 1
ATOM 1582 C CA . PHE A 1 199 ? 0.408 -5.466 -9.070 1.00 98.00 199 PHE A CA 1
ATOM 1583 C C . PHE A 1 199 ? 1.302 -4.451 -8.353 1.00 98.00 199 PHE A C 1
ATOM 1585 O O . PHE A 1 199 ? 2.333 -4.030 -8.885 1.00 98.00 199 PHE A O 1
ATOM 1592 N N . GLY A 1 200 ? 0.896 -4.090 -7.142 1.00 98.19 200 GLY A N 1
ATOM 1593 C CA . GLY A 1 200 ? 1.674 -3.363 -6.148 1.00 98.19 200 GLY A CA 1
ATOM 1594 C C . GLY A 1 200 ? 1.952 -4.245 -4.930 1.00 98.19 200 GLY A C 1
ATOM 1595 O O . GLY A 1 200 ? 1.936 -5.476 -5.005 1.00 98.19 200 GLY A O 1
ATOM 1596 N N . PHE A 1 201 ? 2.215 -3.627 -3.784 1.00 98.75 201 PHE A N 1
ATOM 1597 C CA . PHE A 1 201 ? 2.371 -4.339 -2.517 1.00 98.75 201 PHE A CA 1
ATOM 1598 C C . PHE A 1 201 ? 2.167 -3.405 -1.331 1.00 98.75 201 PHE A C 1
ATOM 1600 O O . PHE A 1 201 ? 2.384 -2.199 -1.437 1.00 98.75 201 PHE A O 1
ATOM 1607 N N . ARG A 1 202 ? 1.814 -3.983 -0.185 1.00 98.44 202 ARG A N 1
ATOM 1608 C CA . ARG A 1 202 ? 1.933 -3.347 1.128 1.00 98.44 202 ARG A CA 1
ATOM 1609 C C . ARG A 1 202 ? 2.801 -4.218 2.023 1.00 98.44 202 ARG A C 1
ATOM 1611 O O . ARG A 1 202 ? 2.978 -5.406 1.752 1.00 98.44 202 ARG A O 1
ATOM 1618 N N . LEU A 1 203 ? 3.343 -3.625 3.078 1.00 98.75 203 LEU A N 1
ATOM 1619 C CA . LEU A 1 203 ? 4.189 -4.335 4.027 1.00 98.75 203 LEU A CA 1
ATOM 1620 C C . LEU A 1 203 ? 3.503 -4.479 5.377 1.00 98.75 203 LEU A C 1
ATOM 1622 O O . LEU A 1 203 ? 2.695 -3.639 5.779 1.00 98.75 203 LEU A O 1
ATOM 1626 N N . VAL A 1 204 ? 3.866 -5.555 6.065 1.00 98.69 204 VAL A N 1
ATOM 1627 C CA . VAL A 1 204 ? 3.504 -5.827 7.453 1.00 98.69 204 VAL A CA 1
ATOM 1628 C C . VAL A 1 204 ? 4.758 -6.024 8.294 1.00 98.69 204 VAL A C 1
ATOM 1630 O O . VAL A 1 204 ? 5.809 -6.385 7.766 1.00 98.69 204 VAL A O 1
ATOM 1633 N N . ARG A 1 205 ? 4.646 -5.816 9.604 1.00 98.25 205 ARG A N 1
ATOM 1634 C CA . ARG A 1 205 ? 5.695 -6.064 10.598 1.00 98.25 205 ARG A CA 1
ATOM 1635 C C . ARG A 1 205 ? 5.065 -6.651 11.858 1.00 98.25 205 ARG A C 1
ATOM 1637 O O . ARG A 1 205 ? 4.003 -6.198 12.259 1.00 98.25 205 ARG A O 1
ATOM 1644 N N . LEU A 1 206 ? 5.696 -7.635 12.492 1.00 97.50 206 LEU A N 1
ATOM 1645 C CA . LEU A 1 206 ? 5.221 -8.149 13.784 1.00 97.50 206 LEU A CA 1
ATOM 1646 C C . LEU A 1 206 ? 5.419 -7.101 14.885 1.00 97.50 206 LEU A C 1
ATOM 1648 O O . LEU A 1 206 ? 6.463 -6.449 14.934 1.00 97.50 206 LEU A O 1
ATOM 1652 N N . LEU A 1 207 ? 4.424 -6.955 15.756 1.00 96.06 207 LEU A N 1
ATOM 1653 C CA . LEU A 1 207 ? 4.560 -6.187 16.993 1.00 96.06 207 LEU A CA 1
ATOM 1654 C C . LEU A 1 207 ? 5.272 -7.063 18.034 1.00 96.06 207 LEU A C 1
ATOM 1656 O O . LEU A 1 207 ? 4.979 -8.258 18.125 1.00 96.06 207 LEU A O 1
ATOM 1660 N N . GLN A 1 208 ? 6.237 -6.479 18.747 1.00 89.25 208 GLN A N 1
ATOM 1661 C CA . GLN A 1 208 ? 6.965 -7.135 19.839 1.00 89.25 208 GLN A CA 1
ATOM 1662 C C . GLN A 1 208 ? 6.234 -6.960 21.165 1.00 89.25 208 GLN A C 1
ATOM 1664 O O . GLN A 1 208 ? 5.631 -5.881 21.354 1.00 89.25 208 GLN A O 1
#

pLDDT: mean 96.23, std 3.03, range [83.0, 98.81]

Foldseek 3Di:
DDWDAFPLQFIWDQDVVLLKTWGLAFAFPSNVVVQCPDPPHPDDVVVVQQCVQQNADDLVPDALVRLLSRHRFLDDQVNQQVSQVVRHPFKHFAALVRLLVVLVVFVPAFDDPVNLVCVLPDPSHDPSNNSSQVRQCVVVDGTSNSSSQLEQYFFEWHHHDDVDIATHGHHDCVVPNDDDDSNPDRGHDDPDPGGHGRYTHMIMGRND

Sequence (208 aa):
MQWSCDRTGFPVLELSELRLAVHLWPVCKPQFERYLAEPNGPGDTWYEQLLAVWPRASLMNLDSQTYESAMIGGIQPAEAQAFAKWLGMGFNLPTTDAWRSVDRALAASPLTQDDVTSLRSDRNLHRTAGRMLELVLQLSPQNWGQLALLRGGMLEWVINGPKTFGGLGVPRPHFYSMIMNPQRDRPVQPLRNGRHKFFGFRLVRLLQ

Secondary structure (DSSP, 8-state):
-EEEE-TTS-EEEEEGGGTEEEESSSPBHHHHHHHHTSTTS--HHHHHHHHHHS----TTS--TTTGGGGB--S--HHHHHHHHHHH-TTEEPPBHHHHHHHHHHHHTSB--HHHHHHHHH-TTS-HHHHHHHHHHHTT--SBHHHHTTSBSS-EEEEEEETTEEEEE-B--TTT------TTTSPPBPPSSSS--TTEE---EEE--

Radius of gyration: 15.84 Å; chains: 1; bounding box: 40×39×39 Å